Protein AF-A0A5N6JED7-F1 (afdb_monomer)

Mean predicted aligned error: 17.02 Å

Radius of gyration: 25.85 Å; Cα contacts (8 Å, |Δi|>4): 143; chains: 1; bounding box: 76×34×78 Å

Sequence (239 aa):
MTPGSWEKISNALIQLQRRLKKELKAEIKKGISQEKTSVVGGSSIFTNHDPSSARRKAEIERMRIKAEQDRATERTVTTFFDEARSYLDKKDRDKHFNELKPEAKRDCFYMLALTLHMAHPNPIETHWFNFGFCTCYDEYEERALGGLFGKLLSGDNLFDDVPTSIPRMKKIQTATFTEFWKAYESGTMIQLMDSKGFKQYRLQFPYLEEFFTSPPSINLRSSMWTPKPVDTGENEQRI

Foldseek 3Di:
DDPPPVVVVVVVVVVVVVVVVVVVVVVVVVVVPVVDDDDDDDDDDDPPPPVVVVVVVVVVVVVVVVVVVVVVVVVLLVVLLLVLLVLDDPVCSPPDLVPDPDPLLSLLSSLQSQLVVLHDDDPVDPSCVLQPVVLDPDPVSSSLSSPLSSCQAPNCPVDPPPPDPDPPQPQQAHDRSVNQSVCSVVLNNQVSCVVRVNVVSVVVRVCSNVQSVPDDPVVVPVPPPDDDPDPPPPDDDDD

Solvent-accessible surface area (backbone atoms only — not comparable to full-atom values): 14362 Å² total; per-residue (Å²): 134,73,91,64,59,63,59,52,52,54,51,48,52,54,51,50,53,54,46,52,55,48,52,54,53,48,53,56,50,48,65,64,51,74,81,60,87,86,90,79,90,84,84,88,80,88,70,88,72,55,64,67,58,56,52,50,50,53,51,52,50,50,51,48,53,49,51,53,50,51,51,52,46,52,51,52,53,50,53,35,45,60,65,41,34,76,68,46,58,84,90,53,47,84,51,57,68,90,71,43,74,55,65,46,44,27,56,43,48,53,51,48,20,32,23,78,70,78,38,68,66,52,86,90,38,68,62,16,55,77,73,43,48,77,60,40,92,47,74,68,48,38,50,51,51,31,47,52,53,25,36,37,58,68,34,74,78,86,52,79,90,53,93,63,96,58,82,74,72,66,80,65,43,57,41,51,59,68,57,49,25,49,24,54,65,70,52,38,46,68,59,51,39,44,76,29,48,38,46,75,64,54,64,75,41,82,50,47,59,58,62,52,68,42,79,55,71,70,64,60,46,73,72,70,68,62,77,74,81,77,81,76,81,79,84,80,86,83,135

Structure (mmCIF, N/CA/C/O backbone):
data_AF-A0A5N6JED7-F1
#
_entry.id   AF-A0A5N6JED7-F1
#
loop_
_atom_site.group_PDB
_atom_site.id
_atom_site.type_symbol
_atom_site.label_atom_id
_atom_site.label_alt_id
_atom_site.label_comp_id
_atom_site.label_asym_id
_atom_site.label_entity_id
_atom_site.label_seq_id
_atom_site.pdbx_PDB_ins_code
_atom_site.Cartn_x
_atom_site.Cartn_y
_atom_site.Cartn_z
_atom_site.occupancy
_atom_site.B_iso_or_equiv
_atom_site.auth_seq_id
_atom_site.auth_comp_id
_atom_site.auth_asym_id
_atom_site.auth_atom_id
_atom_site.pdbx_PDB_model_num
ATOM 1 N N . MET A 1 1 ? 25.525 -19.247 16.788 1.00 40.47 1 MET A N 1
ATOM 2 C CA . MET A 1 1 ? 25.337 -18.652 15.444 1.00 40.47 1 MET A CA 1
ATOM 3 C C . MET A 1 1 ? 25.539 -17.154 15.575 1.00 40.47 1 MET A C 1
ATOM 5 O O . MET A 1 1 ? 24.971 -16.572 16.488 1.00 40.47 1 MET A O 1
ATOM 9 N N . THR A 1 2 ? 26.415 -16.548 14.772 1.00 39.75 2 THR A N 1
ATOM 10 C CA . THR A 1 2 ? 26.738 -15.119 14.883 1.00 39.75 2 THR A CA 1
ATOM 11 C C . THR A 1 2 ? 25.662 -14.262 14.198 1.00 39.75 2 THR A C 1
ATOM 13 O O . THR A 1 2 ? 25.284 -14.560 13.059 1.00 39.75 2 THR A O 1
ATOM 16 N N . PRO A 1 3 ? 25.152 -13.205 14.856 1.00 38.41 3 PRO A N 1
ATOM 17 C CA . PRO A 1 3 ? 24.255 -12.250 14.217 1.00 38.41 3 PRO A CA 1
ATOM 18 C C . PRO A 1 3 ? 25.052 -11.487 13.149 1.00 38.41 3 PRO A C 1
ATOM 20 O O . PRO A 1 3 ? 26.184 -11.077 13.396 1.00 38.41 3 PRO A O 1
ATOM 23 N N . GLY A 1 4 ? 24.511 -11.381 11.935 1.00 43.75 4 GLY A N 1
ATOM 24 C CA . GLY A 1 4 ? 25.176 -10.741 10.787 1.00 43.75 4 GLY A CA 1
ATOM 25 C C . GLY A 1 4 ? 25.516 -11.669 9.609 1.00 43.75 4 GLY A C 1
ATOM 26 O O . GLY A 1 4 ? 26.010 -11.207 8.581 1.00 43.75 4 GLY A O 1
ATOM 27 N N . SER A 1 5 ? 25.237 -12.977 9.696 1.00 50.38 5 SER A N 1
ATOM 28 C CA . SER A 1 5 ? 25.406 -13.898 8.552 1.00 50.38 5 SER A CA 1
ATOM 29 C C . SER A 1 5 ? 24.388 -13.633 7.433 1.00 50.38 5 SER A C 1
ATOM 31 O O . SER A 1 5 ? 24.723 -13.717 6.254 1.00 50.38 5 SER A O 1
ATOM 33 N N . TRP A 1 6 ? 23.156 -13.265 7.788 1.00 47.25 6 TRP A N 1
ATOM 34 C CA . TRP A 1 6 ? 22.072 -13.051 6.824 1.00 47.25 6 TRP A CA 1
ATOM 35 C C . TRP A 1 6 ? 22.175 -11.717 6.080 1.00 47.25 6 TRP A C 1
ATOM 37 O O . TRP A 1 6 ? 21.885 -11.653 4.889 1.00 47.25 6 TRP A O 1
ATOM 47 N N . GLU A 1 7 ? 22.699 -10.679 6.731 1.00 51.16 7 GLU A N 1
ATOM 48 C CA . GLU A 1 7 ? 23.005 -9.388 6.102 1.00 51.16 7 GLU A CA 1
ATOM 49 C C . GLU A 1 7 ? 24.089 -9.535 5.030 1.00 51.16 7 GLU A C 1
ATOM 51 O O . GLU A 1 7 ? 23.989 -8.962 3.947 1.00 51.16 7 GLU A O 1
ATOM 56 N N . LYS A 1 8 ? 25.100 -10.374 5.289 1.00 58.97 8 LYS A N 1
ATOM 57 C CA . LYS A 1 8 ? 26.153 -10.687 4.314 1.00 58.97 8 LYS A CA 1
ATOM 58 C C . LYS A 1 8 ? 25.604 -11.434 3.102 1.00 58.97 8 LYS A C 1
ATOM 60 O O . LYS A 1 8 ? 25.987 -11.110 1.981 1.00 58.97 8 LYS A O 1
ATOM 65 N N . ILE A 1 9 ? 24.687 -12.380 3.310 1.00 60.97 9 ILE A N 1
ATOM 66 C CA . ILE A 1 9 ? 24.052 -13.142 2.224 1.00 60.97 9 ILE A CA 1
ATOM 67 C C . ILE A 1 9 ? 23.127 -12.239 1.395 1.00 60.97 9 ILE A C 1
ATOM 69 O O . ILE A 1 9 ? 23.207 -12.248 0.168 1.00 60.97 9 ILE A O 1
ATOM 73 N N . SER A 1 10 ? 22.320 -11.393 2.042 1.00 49.97 10 SER A N 1
ATOM 74 C CA . SER A 1 10 ? 21.445 -10.435 1.352 1.00 49.97 10 SER A CA 1
ATOM 75 C C . SER A 1 10 ? 22.248 -9.412 0.544 1.00 49.97 10 SER A C 1
ATOM 77 O O . SER A 1 10 ? 21.931 -9.149 -0.616 1.00 49.97 10 SER A O 1
ATOM 79 N N . ASN A 1 11 ? 23.323 -8.864 1.117 1.00 64.31 11 ASN A N 1
ATOM 80 C CA . ASN A 1 11 ? 24.195 -7.925 0.414 1.00 64.31 11 ASN A CA 1
ATOM 81 C C . ASN A 1 11 ? 24.932 -8.596 -0.750 1.00 64.31 11 ASN A C 1
ATOM 83 O O . ASN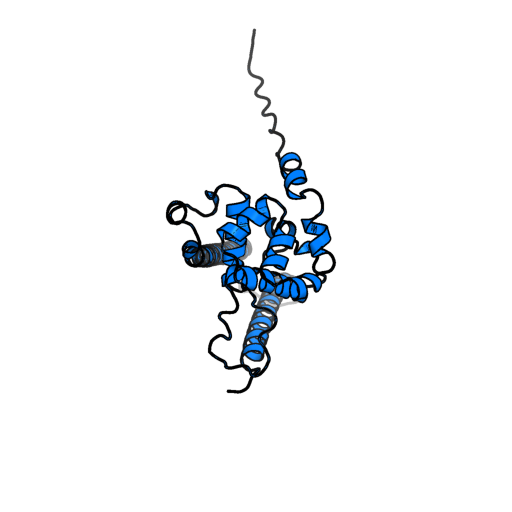 A 1 11 ? 25.073 -7.988 -1.811 1.00 64.31 11 ASN A O 1
ATOM 87 N N . ALA A 1 12 ? 25.355 -9.855 -0.591 1.00 70.19 12 ALA A N 1
ATOM 88 C CA . ALA A 1 12 ? 25.975 -10.624 -1.664 1.00 70.19 12 ALA A CA 1
ATOM 89 C C . ALA A 1 12 ? 25.003 -10.857 -2.832 1.00 70.19 12 ALA A C 1
ATOM 91 O O . ALA A 1 12 ? 25.383 -10.642 -3.982 1.00 70.19 12 ALA A O 1
ATOM 92 N N . LEU A 1 13 ? 23.744 -11.206 -2.551 1.00 62.97 13 LEU A N 1
ATOM 93 C CA . LEU A 1 13 ? 22.697 -11.373 -3.566 1.00 62.97 13 LEU A CA 1
ATOM 94 C C . LEU A 1 13 ? 22.430 -10.074 -4.338 1.00 62.97 13 LEU A C 1
ATOM 96 O O . LEU A 1 13 ? 22.439 -10.075 -5.569 1.00 62.97 13 LEU A O 1
ATOM 100 N N . ILE A 1 14 ? 22.291 -8.950 -3.633 1.00 71.94 14 ILE A N 1
ATOM 101 C CA . ILE A 1 14 ? 22.061 -7.633 -4.250 1.00 71.94 14 ILE A CA 1
ATOM 102 C C . ILE A 1 14 ? 23.263 -7.209 -5.106 1.00 71.94 14 ILE A C 1
ATOM 104 O O . ILE A 1 14 ? 23.099 -6.686 -6.214 1.00 71.94 14 ILE A O 1
ATOM 108 N N . GLN A 1 15 ? 24.490 -7.451 -4.635 1.00 75.94 15 GLN A N 1
ATOM 109 C CA . GLN A 1 15 ? 25.692 -7.166 -5.418 1.00 75.94 15 GLN A CA 1
ATOM 110 C C . GLN A 1 15 ? 25.789 -8.043 -6.666 1.00 75.94 15 GLN A C 1
ATOM 112 O O . GLN A 1 15 ? 26.139 -7.535 -7.734 1.00 75.94 15 GLN A O 1
ATOM 117 N N . LEU A 1 16 ? 25.434 -9.324 -6.564 1.00 77.88 16 LEU A N 1
ATOM 118 C CA . LEU A 1 16 ? 25.438 -10.250 -7.692 1.00 77.88 16 LEU A CA 1
ATOM 119 C C . LEU A 1 16 ? 24.416 -9.824 -8.753 1.00 77.88 16 LEU A C 1
ATOM 121 O O . LEU A 1 16 ? 24.741 -9.756 -9.938 1.00 77.88 16 LEU A O 1
ATOM 125 N N . GLN A 1 17 ? 23.224 -9.410 -8.322 1.00 70.50 17 GLN A N 1
ATOM 126 C CA . GLN A 1 17 ? 22.165 -8.914 -9.200 1.00 70.50 17 GLN A CA 1
ATOM 127 C C . GLN A 1 17 ? 22.564 -7.601 -9.900 1.00 70.50 17 GLN A C 1
ATOM 129 O O . GLN A 1 17 ? 22.370 -7.446 -11.109 1.00 70.50 17 GLN A O 1
ATOM 134 N N . ARG A 1 18 ? 23.212 -6.669 -9.182 1.00 79.44 18 ARG A N 1
ATOM 135 C CA . ARG A 1 18 ? 23.770 -5.434 -9.770 1.00 79.44 18 ARG A CA 1
ATOM 136 C C . ARG A 1 18 ? 24.906 -5.724 -10.753 1.00 79.44 18 ARG A C 1
ATOM 138 O O . ARG A 1 18 ? 25.006 -5.040 -11.773 1.00 79.44 18 ARG A O 1
ATOM 145 N N . ARG A 1 19 ? 25.752 -6.719 -10.466 1.00 81.25 19 ARG A N 1
ATOM 146 C CA . ARG A 1 19 ? 26.871 -7.118 -11.330 1.00 81.25 19 ARG A CA 1
ATOM 147 C C . ARG A 1 19 ? 26.371 -7.757 -12.621 1.00 81.25 19 ARG A C 1
ATOM 149 O O . ARG A 1 19 ? 26.762 -7.294 -13.685 1.00 81.25 19 ARG A O 1
ATOM 156 N N . LEU A 1 20 ? 25.421 -8.688 -12.540 1.00 76.12 20 LEU A N 1
ATOM 157 C CA . LEU A 1 20 ? 24.770 -9.287 -13.711 1.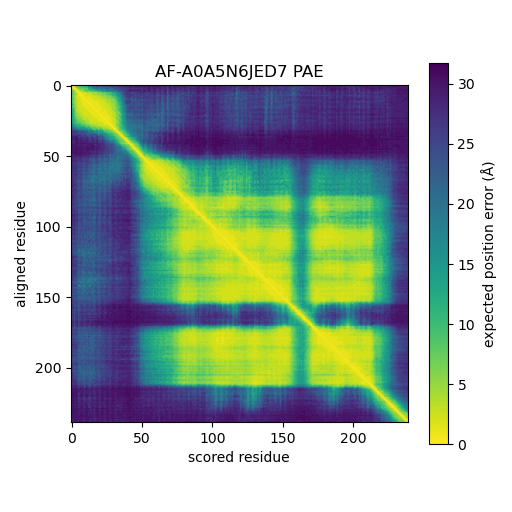00 76.12 20 LEU A CA 1
ATOM 158 C C . LEU A 1 20 ? 24.074 -8.234 -14.584 1.00 76.12 20 LEU A C 1
ATOM 160 O O . LEU A 1 20 ? 24.232 -8.236 -15.802 1.00 76.12 20 LEU A O 1
ATOM 164 N N . LYS A 1 21 ? 23.377 -7.265 -13.974 1.00 75.62 21 LYS A N 1
ATOM 165 C CA . LYS A 1 21 ? 22.738 -6.160 -14.710 1.00 75.62 21 LYS A CA 1
ATOM 166 C C . LYS A 1 21 ? 23.757 -5.265 -15.432 1.00 75.62 21 LYS A C 1
ATOM 168 O O . LYS A 1 21 ? 23.480 -4.792 -16.535 1.00 75.62 21 LYS A O 1
ATOM 173 N N . LYS A 1 22 ? 24.927 -5.017 -14.828 1.00 85.44 22 LYS A N 1
ATOM 174 C CA . LYS A 1 22 ? 26.015 -4.236 -15.447 1.00 85.44 22 LYS A CA 1
ATOM 175 C C . LYS A 1 22 ? 26.709 -5.002 -16.571 1.00 85.44 22 LYS A C 1
ATOM 177 O O . LYS A 1 22 ? 26.902 -4.415 -17.630 1.00 85.44 22 LYS A O 1
ATOM 182 N N . GLU A 1 23 ? 27.034 -6.274 -16.355 1.00 80.31 23 GLU A N 1
ATOM 183 C CA . GLU A 1 23 ? 27.630 -7.174 -17.354 1.00 80.31 23 GLU A CA 1
ATOM 184 C C . GLU A 1 23 ? 26.731 -7.274 -18.590 1.00 80.31 23 GLU A C 1
ATOM 186 O O . GLU A 1 23 ? 27.172 -6.985 -19.698 1.00 80.31 23 GLU A O 1
ATOM 191 N N . LEU A 1 24 ? 25.431 -7.527 -18.401 1.00 69.88 24 LEU A N 1
ATOM 192 C CA . LEU A 1 24 ? 24.474 -7.615 -19.505 1.00 69.88 24 LEU A CA 1
ATOM 193 C C . LEU A 1 24 ? 24.384 -6.296 -20.291 1.00 69.88 24 LEU A C 1
ATOM 195 O O . LEU A 1 24 ? 24.372 -6.291 -21.521 1.00 69.88 24 LEU A O 1
ATOM 199 N N . LYS A 1 25 ? 24.374 -5.152 -19.594 1.00 77.12 25 LYS A N 1
ATOM 200 C CA . LYS A 1 25 ? 24.352 -3.827 -20.232 1.00 77.12 25 LYS A CA 1
ATOM 201 C C . LYS A 1 25 ? 25.661 -3.516 -20.971 1.00 77.12 25 LYS A C 1
ATOM 203 O O . LYS A 1 25 ? 25.624 -2.860 -22.012 1.00 77.12 25 LYS A O 1
ATOM 208 N N . ALA A 1 26 ? 26.799 -3.966 -20.445 1.00 73.25 26 ALA A N 1
ATOM 209 C CA . ALA A 1 26 ? 28.108 -3.803 -21.067 1.00 73.25 26 ALA A CA 1
ATOM 210 C C . ALA A 1 26 ? 28.253 -4.683 -22.313 1.00 73.25 26 ALA A C 1
ATOM 212 O O . ALA A 1 26 ? 28.708 -4.181 -23.337 1.00 73.25 26 ALA A O 1
ATOM 213 N N . GLU A 1 27 ? 27.787 -5.932 -22.271 1.00 69.69 27 GLU A N 1
ATOM 214 C CA . GLU A 1 27 ? 27.828 -6.848 -23.415 1.00 69.69 27 GLU A CA 1
ATOM 215 C C . GLU A 1 27 ? 26.923 -6.354 -24.554 1.00 69.69 27 GLU A C 1
ATOM 217 O O . GLU A 1 27 ? 27.339 -6.302 -25.712 1.00 69.69 27 GLU A O 1
ATOM 222 N N . ILE A 1 28 ? 25.732 -5.834 -24.222 1.00 65.38 28 ILE A N 1
ATOM 223 C CA . ILE A 1 28 ? 24.856 -5.154 -25.190 1.00 65.38 28 ILE A CA 1
ATOM 224 C C . ILE A 1 28 ? 25.563 -3.939 -25.814 1.00 65.38 28 ILE A C 1
ATOM 226 O O . ILE A 1 28 ? 25.480 -3.731 -27.023 1.00 65.38 28 ILE A O 1
ATOM 230 N N . LYS A 1 29 ? 26.283 -3.134 -25.018 1.00 68.19 29 LYS A N 1
ATOM 231 C CA . LYS A 1 29 ? 27.013 -1.953 -25.513 1.00 68.19 29 LYS A CA 1
ATOM 232 C C . LYS A 1 29 ? 28.237 -2.331 -26.357 1.00 68.19 29 LYS A C 1
ATOM 234 O O . LYS A 1 29 ? 28.524 -1.654 -27.342 1.00 68.19 29 LYS A O 1
ATOM 239 N N . LYS A 1 30 ? 28.940 -3.408 -26.003 1.00 64.69 30 LYS A N 1
ATOM 240 C CA . LYS A 1 30 ? 30.109 -3.927 -26.724 1.00 64.69 30 LYS A CA 1
ATOM 241 C C . LYS A 1 30 ? 29.715 -4.492 -28.087 1.00 64.69 30 LYS A C 1
ATOM 243 O O . LYS A 1 30 ? 30.370 -4.161 -29.072 1.00 64.69 30 LYS A O 1
ATOM 248 N N . GLY A 1 31 ? 28.596 -5.217 -28.164 1.00 53.28 31 GLY A N 1
ATOM 249 C CA . GLY A 1 31 ? 28.020 -5.671 -29.434 1.00 53.28 31 GLY A CA 1
ATOM 250 C C . GLY A 1 31 ? 27.637 -4.522 -30.377 1.00 53.28 31 GLY A C 1
ATOM 251 O O . GLY A 1 31 ? 27.757 -4.656 -31.587 1.00 53.28 31 GLY A O 1
ATOM 252 N N . ILE A 1 32 ? 27.256 -3.359 -29.834 1.00 54.44 32 ILE A N 1
ATOM 253 C CA . ILE A 1 32 ? 26.953 -2.148 -30.621 1.00 54.44 32 ILE A CA 1
ATOM 254 C C . ILE A 1 32 ? 28.236 -1.402 -31.049 1.00 54.44 32 ILE A C 1
ATOM 256 O O . ILE A 1 32 ? 28.245 -0.732 -32.080 1.00 54.44 32 ILE A O 1
ATOM 260 N N . SER A 1 33 ? 29.330 -1.505 -30.281 1.00 44.59 33 SER A N 1
ATOM 261 C CA . SER A 1 33 ? 30.591 -0.796 -30.553 1.00 44.59 33 SER A CA 1
ATOM 262 C C . SER A 1 33 ? 31.550 -1.550 -31.480 1.00 44.59 33 SER A C 1
ATOM 264 O O . SER A 1 33 ? 32.341 -0.898 -32.153 1.00 44.59 33 SER A O 1
ATOM 266 N N . GLN A 1 34 ? 31.505 -2.888 -31.535 1.00 47.09 34 GLN A N 1
ATOM 267 C CA . GLN A 1 34 ? 32.383 -3.671 -32.420 1.00 47.09 34 GLN A CA 1
ATOM 268 C C . GLN A 1 34 ? 31.990 -3.602 -33.910 1.00 47.09 34 GLN A C 1
ATOM 270 O O . GLN A 1 34 ? 32.805 -3.948 -34.758 1.00 47.09 34 GLN A O 1
ATOM 275 N N . GLU A 1 35 ? 30.806 -3.080 -34.255 1.00 48.62 35 GLU A N 1
ATOM 276 C CA . GLU A 1 35 ? 30.403 -2.814 -35.652 1.00 48.62 35 GLU A CA 1
ATOM 277 C C . GLU A 1 35 ? 31.000 -1.511 -36.233 1.00 48.62 35 GLU A C 1
ATOM 279 O O . GLU A 1 35 ? 30.688 -1.144 -37.367 1.00 48.62 35 GLU A O 1
ATOM 284 N N . LYS A 1 36 ? 31.867 -0.788 -35.503 1.00 52.09 36 LYS A N 1
ATOM 285 C CA . LYS A 1 36 ? 32.492 0.447 -36.006 1.00 52.09 36 LYS A CA 1
ATOM 286 C C . LYS A 1 36 ? 34.023 0.398 -35.937 1.00 52.09 36 LYS A C 1
ATOM 288 O O . LYS A 1 36 ? 34.618 0.444 -34.869 1.00 52.09 36 LYS A O 1
ATOM 293 N N . THR A 1 37 ? 34.595 0.375 -37.144 1.00 49.69 37 THR A N 1
ATOM 294 C CA . THR A 1 37 ? 35.961 0.741 -37.565 1.00 49.69 37 THR A CA 1
ATOM 295 C C . THR A 1 37 ? 37.124 -0.167 -37.153 1.00 49.69 37 THR A C 1
ATOM 297 O O . THR A 1 37 ? 37.706 -0.014 -36.086 1.00 49.69 37 THR A O 1
ATOM 300 N N . SER A 1 38 ? 37.583 -0.982 -38.105 1.00 38.44 38 SER A N 1
ATOM 301 C CA . SER A 1 38 ? 39.014 -1.078 -38.407 1.00 38.44 38 SER A CA 1
ATOM 302 C C . SER A 1 38 ? 39.196 -1.361 -39.900 1.00 38.44 38 SER A C 1
ATOM 304 O O . SER A 1 38 ? 38.756 -2.390 -40.408 1.00 38.44 38 SER A O 1
ATOM 306 N N . VAL A 1 39 ? 39.784 -0.397 -40.609 1.00 45.31 39 VAL A N 1
ATOM 307 C CA . VAL A 1 39 ? 40.220 -0.510 -42.005 1.00 45.31 39 VAL A CA 1
ATOM 308 C C . VAL A 1 39 ? 41.735 -0.684 -41.973 1.00 45.31 39 VAL A C 1
ATOM 310 O O . VAL A 1 39 ? 42.416 0.200 -41.468 1.00 45.31 39 VAL A O 1
ATOM 313 N N . VAL A 1 40 ? 42.236 -1.812 -42.489 1.00 38.88 40 VAL A N 1
ATOM 314 C CA . VAL A 1 40 ? 43.342 -1.936 -43.466 1.00 38.88 40 VAL A CA 1
ATOM 315 C C . VAL A 1 40 ? 43.717 -3.423 -43.614 1.00 38.88 40 VAL A C 1
ATOM 317 O O . VAL A 1 40 ? 44.220 -4.042 -42.686 1.00 38.88 40 VAL A O 1
ATOM 320 N N . GLY A 1 41 ? 43.483 -3.949 -44.825 1.00 43.22 41 GLY A N 1
ATOM 321 C CA . GLY A 1 41 ? 44.348 -4.915 -45.519 1.00 43.22 41 GLY A CA 1
ATOM 322 C C . GLY A 1 41 ? 44.293 -6.401 -45.139 1.00 43.22 41 GLY A C 1
ATOM 323 O O . GLY A 1 41 ? 44.960 -6.816 -44.202 1.00 43.22 41 GLY A O 1
ATOM 324 N N . GLY A 1 42 ? 43.662 -7.225 -45.993 1.00 34.69 42 GLY A N 1
ATOM 325 C CA . GLY A 1 42 ? 44.103 -8.617 -46.204 1.00 34.69 42 GLY A CA 1
ATOM 326 C C . GLY A 1 42 ? 43.016 -9.689 -46.373 1.00 34.69 42 GLY A C 1
ATOM 327 O O . GLY A 1 42 ? 42.549 -10.244 -45.393 1.00 34.69 42 GLY A O 1
ATOM 328 N N . SER A 1 43 ? 42.696 -10.004 -47.634 1.00 32.06 43 SER A N 1
ATOM 329 C CA . SER A 1 43 ? 42.190 -11.274 -48.206 1.00 32.06 43 SER A CA 1
ATOM 330 C C . SER A 1 43 ? 41.130 -12.151 -47.505 1.00 32.06 43 SER A C 1
ATOM 332 O O . SER A 1 43 ? 41.403 -12.877 -46.558 1.00 32.06 43 SER A O 1
ATOM 334 N N . SER A 1 44 ? 39.968 -12.205 -48.173 1.00 45.22 44 SER A N 1
ATOM 335 C CA . SER A 1 44 ? 39.114 -13.365 -48.506 1.00 45.22 44 SER A CA 1
ATOM 336 C C . SER A 1 44 ? 39.034 -14.572 -47.566 1.00 45.22 44 SER A C 1
ATOM 338 O O . SER A 1 44 ? 39.864 -15.467 -47.665 1.00 45.22 44 SER A O 1
ATOM 340 N N . ILE A 1 45 ? 37.881 -14.705 -46.890 1.00 38.97 45 ILE A N 1
ATOM 341 C CA . ILE A 1 45 ? 36.925 -15.817 -47.093 1.00 38.97 45 ILE A CA 1
ATOM 342 C C . ILE A 1 45 ? 35.507 -15.223 -46.973 1.00 38.97 45 ILE A C 1
ATOM 344 O O . ILE A 1 45 ? 35.056 -14.899 -45.876 1.00 38.97 45 ILE A O 1
ATOM 348 N N . PHE A 1 46 ? 34.797 -15.052 -48.095 1.00 39.72 46 PHE A N 1
ATOM 349 C CA . PHE A 1 46 ? 33.378 -14.676 -48.085 1.00 39.72 46 PHE A CA 1
ATOM 350 C C . PHE A 1 46 ? 32.553 -15.862 -47.574 1.00 39.72 46 PHE A C 1
ATOM 352 O O . PHE A 1 46 ? 32.128 -16.727 -48.336 1.00 39.72 46 PHE A O 1
ATOM 359 N N . THR A 1 47 ? 32.298 -15.897 -46.270 1.00 48.66 47 THR A N 1
ATOM 360 C CA . THR A 1 47 ? 31.026 -16.440 -45.798 1.00 48.66 47 THR A CA 1
ATOM 361 C C . THR A 1 47 ? 30.042 -15.282 -45.863 1.00 48.66 47 THR A C 1
ATOM 363 O O . THR A 1 47 ? 30.256 -14.243 -45.241 1.00 48.66 47 THR A O 1
ATOM 366 N N . ASN A 1 48 ? 28.997 -15.414 -46.680 1.00 42.84 48 ASN A N 1
ATOM 367 C CA . ASN A 1 48 ? 27.888 -14.463 -46.707 1.00 42.84 48 ASN A CA 1
ATOM 368 C C . ASN A 1 48 ? 27.145 -14.564 -45.370 1.00 42.84 48 ASN A C 1
ATOM 370 O O . ASN A 1 48 ? 26.119 -15.234 -45.257 1.00 42.84 48 ASN A O 1
ATOM 374 N N . HIS A 1 49 ? 27.699 -13.955 -44.324 1.00 50.34 49 HIS A N 1
ATOM 375 C CA . HIS A 1 49 ? 26.993 -13.782 -43.074 1.00 50.34 49 HIS A CA 1
ATOM 376 C C . HIS A 1 49 ? 26.044 -12.608 -43.272 1.00 50.34 49 HIS A C 1
ATOM 378 O O . HIS A 1 49 ? 26.444 -11.456 -43.158 1.00 50.34 49 HIS A O 1
ATOM 384 N N . ASP A 1 50 ? 24.803 -12.912 -43.654 1.00 54.91 50 ASP A N 1
ATOM 385 C CA . ASP A 1 50 ? 23.745 -11.915 -43.755 1.00 54.91 50 ASP A CA 1
ATOM 386 C C . ASP A 1 50 ? 23.554 -11.241 -42.377 1.00 54.91 50 ASP A C 1
ATOM 388 O O . ASP A 1 50 ? 23.062 -11.888 -41.440 1.00 54.91 50 ASP A O 1
ATOM 392 N N . PRO A 1 51 ? 23.929 -9.958 -42.215 1.00 54.97 51 PRO A N 1
ATOM 393 C CA . PRO A 1 51 ? 23.786 -9.250 -40.948 1.00 54.97 51 PRO A CA 1
ATOM 394 C C . PRO A 1 51 ? 22.309 -9.080 -40.554 1.00 54.97 51 PRO A C 1
ATOM 396 O O . PRO A 1 51 ? 22.008 -8.895 -39.372 1.00 54.97 51 PRO A O 1
ATOM 399 N N . SER A 1 52 ? 21.369 -9.212 -41.504 1.00 60.47 52 SER A N 1
ATOM 400 C CA . SER A 1 52 ? 19.931 -9.257 -41.221 1.00 60.47 52 SER A CA 1
ATOM 401 C C . SER A 1 52 ? 19.555 -10.514 -40.425 1.00 60.47 52 SER A C 1
ATOM 403 O O . SER A 1 52 ? 18.788 -10.434 -39.465 1.00 60.47 52 SER A O 1
ATOM 405 N N . SER A 1 53 ? 20.171 -11.659 -40.745 1.00 71.88 53 SER A N 1
ATOM 406 C CA . SER A 1 53 ? 19.956 -12.939 -40.063 1.00 71.88 53 SER A CA 1
ATOM 407 C C . SER A 1 53 ? 20.484 -12.909 -38.629 1.00 71.88 53 SER A C 1
ATOM 409 O O . SER A 1 53 ? 19.801 -13.358 -37.708 1.00 71.88 53 SER A O 1
ATOM 411 N N . ALA A 1 54 ? 21.663 -12.320 -38.408 1.00 71.44 54 ALA A N 1
ATOM 412 C CA . ALA A 1 54 ? 22.234 -12.161 -37.070 1.00 71.44 54 ALA A CA 1
ATOM 413 C C . ALA A 1 54 ? 21.396 -11.216 -36.188 1.00 71.44 54 ALA A C 1
ATOM 415 O O . ALA A 1 54 ? 21.086 -11.555 -35.043 1.00 71.44 54 ALA A O 1
ATOM 416 N N . ARG A 1 55 ? 20.954 -10.070 -36.731 1.00 73.69 55 ARG A N 1
ATOM 417 C CA . ARG A 1 55 ? 20.070 -9.128 -36.020 1.00 73.69 55 ARG A CA 1
ATOM 418 C C . ARG A 1 55 ? 18.718 -9.751 -35.687 1.00 73.69 55 ARG A C 1
ATOM 420 O O . ARG A 1 55 ? 18.281 -9.661 -34.544 1.00 73.69 55 ARG A O 1
ATOM 427 N N . ARG A 1 56 ? 18.104 -10.458 -36.640 1.00 75.88 56 ARG A N 1
ATOM 428 C CA . ARG A 1 56 ? 16.827 -11.154 -36.435 1.00 75.88 56 ARG A CA 1
ATOM 429 C C . ARG A 1 56 ? 16.941 -12.260 -35.384 1.00 75.88 56 ARG A C 1
ATOM 431 O O . ARG A 1 56 ? 16.062 -12.381 -34.540 1.00 75.88 56 ARG A O 1
ATOM 438 N N . LYS A 1 57 ? 18.041 -13.025 -35.375 1.00 76.44 57 LYS A N 1
ATOM 439 C CA . LYS A 1 57 ? 18.326 -14.023 -34.326 1.00 76.44 57 LYS A CA 1
ATOM 440 C C . LYS A 1 57 ? 18.473 -13.383 -32.943 1.00 76.44 57 LYS A C 1
ATOM 442 O O . LYS A 1 57 ? 17.895 -13.887 -31.987 1.00 76.44 57 LYS A O 1
ATOM 447 N N . ALA A 1 58 ? 19.193 -12.265 -32.837 1.00 79.75 58 ALA A N 1
ATOM 448 C CA . ALA A 1 58 ? 19.342 -11.544 -31.573 1.00 79.75 58 ALA A CA 1
ATOM 449 C C . ALA A 1 58 ? 18.013 -10.953 -31.073 1.00 79.75 58 ALA A C 1
ATOM 451 O O . ALA A 1 58 ? 17.757 -10.936 -29.871 1.00 79.75 58 ALA A O 1
ATOM 452 N N . GLU A 1 59 ? 17.156 -10.481 -31.978 1.00 78.31 59 GLU A N 1
ATOM 453 C CA . GLU A 1 59 ? 15.830 -9.969 -31.635 1.00 78.31 59 GLU A CA 1
ATOM 454 C C . GLU A 1 59 ? 14.900 -11.082 -31.138 1.00 78.31 59 GLU A C 1
ATOM 456 O O . GLU A 1 59 ? 14.273 -10.930 -30.092 1.00 78.31 59 GLU A O 1
ATOM 461 N N . ILE A 1 60 ? 14.888 -12.233 -31.820 1.00 83.44 60 ILE A N 1
ATOM 462 C CA . ILE A 1 60 ? 14.149 -13.429 -31.389 1.00 83.44 60 ILE A CA 1
ATOM 463 C C . ILE A 1 60 ? 14.613 -13.881 -29.999 1.00 83.44 60 ILE A C 1
ATOM 465 O O . ILE A 1 60 ? 13.780 -14.163 -29.140 1.00 83.44 60 ILE A O 1
ATOM 469 N N . GLU A 1 61 ? 15.923 -13.901 -29.746 1.00 82.31 61 GLU A N 1
ATOM 470 C CA . GLU A 1 61 ? 16.459 -14.290 -28.440 1.00 82.31 61 GLU A CA 1
ATOM 471 C C . GLU A 1 61 ? 16.079 -13.286 -27.341 1.00 82.31 61 GLU A C 1
ATOM 473 O O . GLU A 1 61 ? 15.669 -13.681 -26.253 1.00 82.31 61 GLU A O 1
ATOM 478 N N . ARG A 1 62 ? 16.103 -11.976 -27.630 1.00 83.00 62 ARG A N 1
ATOM 479 C CA . ARG A 1 62 ? 15.612 -10.948 -26.694 1.00 83.00 62 ARG A CA 1
ATOM 480 C C . ARG A 1 62 ? 14.128 -11.111 -26.386 1.00 83.00 62 ARG A C 1
ATOM 482 O O . ARG A 1 62 ? 13.746 -10.994 -25.224 1.00 83.00 62 ARG A O 1
ATOM 489 N N . MET A 1 63 ? 13.300 -11.375 -27.398 1.00 83.94 63 MET A N 1
ATOM 490 C CA . MET A 1 63 ? 11.872 -11.632 -27.196 1.00 83.94 63 MET A CA 1
ATOM 491 C C . MET A 1 63 ? 11.652 -12.889 -26.352 1.00 83.94 63 MET A C 1
ATOM 493 O O . MET A 1 63 ? 10.813 -12.874 -25.458 1.00 83.94 63 MET A O 1
ATOM 497 N N . ARG A 1 64 ? 12.434 -13.951 -26.584 1.00 87.19 64 ARG A N 1
ATOM 498 C CA . ARG A 1 64 ? 12.365 -15.197 -25.813 1.00 87.19 64 ARG A CA 1
ATOM 499 C C . ARG A 1 64 ? 12.757 -14.993 -24.351 1.00 87.19 64 ARG A C 1
ATOM 501 O O . ARG A 1 64 ? 12.018 -15.422 -23.472 1.00 87.19 64 ARG A O 1
ATOM 508 N N . ILE A 1 65 ? 13.877 -14.315 -24.094 1.00 81.81 65 ILE A N 1
ATOM 509 C CA . ILE A 1 65 ? 14.330 -13.986 -22.734 1.00 81.81 65 ILE A CA 1
ATOM 510 C C . ILE A 1 65 ? 13.283 -13.125 -22.024 1.00 81.81 65 ILE A C 1
ATOM 512 O O . ILE A 1 65 ? 12.935 -13.412 -20.882 1.00 81.81 65 ILE A O 1
ATOM 516 N N . LYS A 1 66 ? 12.736 -12.108 -22.705 1.00 78.88 66 LYS A N 1
ATOM 517 C CA . LYS A 1 66 ? 11.675 -11.263 -22.147 1.00 78.88 66 LYS A CA 1
ATOM 518 C C . LYS A 1 66 ? 10.429 -12.082 -21.803 1.00 78.88 66 LYS A C 1
ATOM 520 O O . LYS A 1 66 ? 9.953 -11.987 -20.684 1.00 78.88 66 LYS A O 1
ATOM 525 N N . ALA A 1 67 ? 9.950 -12.926 -22.716 1.00 79.44 67 ALA A N 1
ATOM 526 C CA . ALA A 1 67 ? 8.767 -13.753 -22.486 1.00 79.44 67 ALA A CA 1
ATOM 527 C C . ALA A 1 67 ? 8.957 -14.758 -21.337 1.00 79.44 67 ALA A C 1
ATOM 529 O O . ALA A 1 67 ? 8.029 -14.998 -20.570 1.00 79.44 67 ALA A O 1
ATOM 530 N N . GLU A 1 68 ? 10.149 -15.343 -21.192 1.00 75.50 68 GLU A N 1
ATOM 531 C CA . GLU A 1 68 ? 10.447 -16.230 -20.063 1.00 75.50 68 GLU A CA 1
ATOM 532 C C . GLU A 1 68 ? 10.503 -15.457 -18.741 1.00 75.50 68 GLU A C 1
ATOM 534 O O . GLU A 1 68 ? 10.013 -15.933 -17.720 1.00 75.50 68 GLU A O 1
ATOM 539 N N . GLN A 1 69 ? 11.039 -14.236 -18.760 1.00 62.56 69 GLN A N 1
ATOM 540 C CA . GLN A 1 69 ? 11.064 -13.368 -17.590 1.00 62.56 69 GLN A CA 1
ATOM 541 C C . GLN A 1 69 ? 9.663 -12.879 -17.202 1.00 62.56 69 GLN A C 1
ATOM 543 O O . GLN A 1 69 ? 9.337 -12.867 -16.016 1.00 62.56 69 GLN A O 1
ATOM 548 N N . ASP A 1 70 ? 8.817 -12.558 -18.181 1.00 68.44 70 ASP A N 1
ATOM 549 C CA . ASP A 1 70 ? 7.409 -12.213 -17.974 1.00 68.44 70 ASP A CA 1
ATOM 550 C C . ASP A 1 70 ? 6.666 -13.410 -17.350 1.00 68.44 70 ASP A C 1
ATOM 552 O O . ASP A 1 70 ? 6.042 -13.264 -16.302 1.00 68.44 70 ASP A O 1
ATOM 556 N N . ARG A 1 71 ? 6.853 -14.631 -17.877 1.00 70.38 71 ARG A N 1
ATOM 557 C CA . ARG A 1 71 ? 6.296 -15.869 -17.292 1.00 70.38 71 ARG A CA 1
ATOM 558 C C . ARG A 1 71 ? 6.802 -16.155 -15.878 1.00 70.38 71 ARG A C 1
ATOM 560 O O . ARG A 1 71 ? 6.037 -16.603 -15.026 1.00 70.38 71 ARG A O 1
ATOM 567 N N . ALA A 1 72 ? 8.089 -15.942 -15.612 1.00 59.03 72 ALA A N 1
ATOM 568 C CA . ALA A 1 72 ? 8.664 -16.117 -14.279 1.00 59.03 72 ALA A CA 1
ATOM 569 C C . ALA A 1 72 ? 8.104 -15.087 -13.288 1.00 59.03 72 ALA A C 1
ATOM 571 O O . ALA A 1 72 ? 7.838 -15.419 -12.131 1.00 59.03 72 ALA A O 1
ATOM 572 N N . THR A 1 73 ? 7.873 -13.860 -13.758 1.00 65.75 73 THR A N 1
ATOM 573 C CA . THR A 1 73 ? 7.249 -12.790 -12.978 1.00 65.75 73 THR A CA 1
ATOM 574 C C . THR A 1 73 ? 5.799 -13.153 -12.675 1.00 65.75 73 THR A C 1
ATOM 576 O O . THR A 1 73 ? 5.423 -13.159 -11.511 1.00 65.75 73 THR A O 1
ATOM 579 N N . GLU A 1 74 ? 5.018 -13.579 -13.670 1.00 67.31 74 GLU A N 1
ATOM 580 C CA . GLU A 1 74 ? 3.639 -14.052 -13.479 1.00 67.31 74 GLU A CA 1
ATOM 581 C C . GLU A 1 74 ? 3.550 -15.211 -12.479 1.00 67.31 74 GLU A C 1
ATOM 583 O O . GLU A 1 74 ? 2.705 -15.191 -11.584 1.00 67.31 74 GLU A O 1
ATOM 588 N N . ARG A 1 75 ? 4.449 -16.200 -12.568 1.00 65.44 75 ARG A N 1
ATOM 589 C CA . ARG A 1 75 ? 4.507 -17.310 -11.603 1.00 65.44 75 ARG A CA 1
ATOM 590 C C . ARG A 1 75 ? 4.805 -16.824 -10.187 1.00 65.44 75 ARG A C 1
ATOM 592 O O . ARG A 1 75 ? 4.125 -17.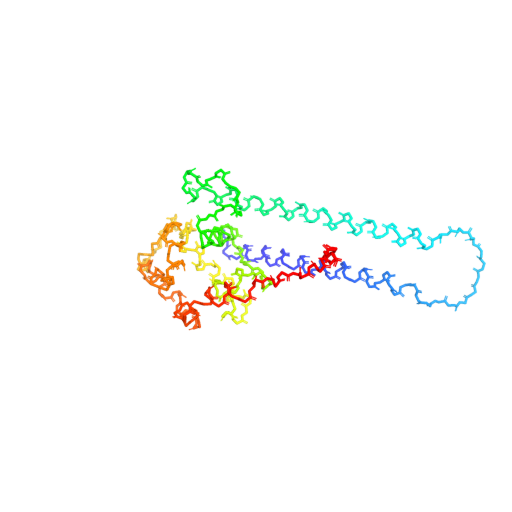243 -9.259 1.00 65.44 75 ARG A O 1
ATOM 599 N N . THR A 1 76 ? 5.779 -15.928 -10.036 1.00 61.34 76 THR A N 1
ATOM 600 C CA . THR A 1 76 ? 6.159 -15.358 -8.731 1.00 61.34 76 THR A CA 1
ATOM 601 C C . THR A 1 76 ? 5.000 -14.563 -8.128 1.00 61.34 76 THR A C 1
ATOM 603 O O . THR A 1 76 ? 4.638 -14.746 -6.969 1.00 61.34 76 THR A O 1
ATOM 606 N N . VAL A 1 77 ? 4.348 -13.738 -8.944 1.00 69.06 77 VAL A N 1
ATOM 607 C CA . VAL A 1 77 ? 3.165 -12.969 -8.553 1.00 69.06 77 VAL A CA 1
ATOM 608 C C . VAL A 1 77 ? 2.028 -13.903 -8.125 1.00 69.06 77 VAL A C 1
ATOM 610 O O . VAL A 1 77 ? 1.419 -13.685 -7.082 1.00 69.06 77 VAL A O 1
ATOM 613 N N . THR A 1 78 ? 1.792 -14.991 -8.862 1.00 74.06 78 THR A N 1
ATOM 614 C CA . THR A 1 78 ? 0.768 -15.993 -8.514 1.00 74.06 78 THR A CA 1
ATOM 615 C C . THR A 1 78 ? 1.057 -16.639 -7.157 1.00 74.06 78 THR A C 1
ATOM 617 O O . THR A 1 78 ? 0.168 -16.691 -6.310 1.00 74.06 78 THR A O 1
ATOM 620 N N . THR A 1 79 ? 2.311 -17.035 -6.901 1.00 78.38 79 THR A N 1
ATOM 621 C CA . THR A 1 79 ? 2.699 -17.610 -5.602 1.00 78.38 79 THR A CA 1
ATOM 622 C C . THR A 1 79 ? 2.484 -16.640 -4.442 1.00 78.38 79 THR A C 1
ATOM 624 O O . THR A 1 79 ? 2.001 -17.058 -3.393 1.00 78.38 79 THR A O 1
ATOM 627 N N . PHE A 1 80 ? 2.747 -15.343 -4.646 1.00 81.00 80 PHE A N 1
ATOM 628 C CA . PHE A 1 80 ? 2.571 -14.336 -3.595 1.00 81.00 80 PHE A CA 1
ATOM 629 C C . PHE A 1 80 ? 1.107 -14.205 -3.175 1.00 81.00 80 PHE A C 1
ATOM 631 O O . PHE A 1 80 ? 0.779 -14.111 -1.990 1.00 81.00 80 PHE A O 1
ATOM 638 N N . PHE A 1 81 ? 0.204 -14.224 -4.153 1.00 82.75 81 PHE A N 1
ATOM 639 C CA . PHE A 1 81 ? -1.223 -14.145 -3.877 1.00 82.75 81 PHE A CA 1
ATOM 640 C C . PHE A 1 81 ? -1.779 -15.421 -3.261 1.00 82.75 81 PHE A C 1
ATOM 642 O O . PHE A 1 81 ? -2.646 -15.331 -2.393 1.00 82.75 81 PHE A O 1
ATOM 649 N N . ASP A 1 82 ? -1.292 -16.590 -3.672 1.00 83.56 82 ASP A N 1
ATOM 650 C CA . ASP A 1 82 ? -1.778 -17.866 -3.154 1.00 83.56 82 ASP A CA 1
ATOM 651 C C . ASP A 1 82 ? -1.502 -18.027 -1.651 1.00 83.56 82 ASP A C 1
ATOM 653 O O . ASP A 1 82 ? -2.388 -18.476 -0.921 1.00 83.56 82 ASP A O 1
ATOM 657 N N . GLU A 1 83 ? -0.347 -17.568 -1.157 1.00 83.69 83 GLU A N 1
ATOM 658 C CA . GLU A 1 83 ? -0.054 -17.529 0.285 1.00 83.69 83 GLU A CA 1
ATOM 659 C C . GLU A 1 83 ? -0.997 -16.567 1.033 1.00 83.69 83 GLU A C 1
ATOM 661 O O . GLU A 1 83 ? -1.577 -16.907 2.077 1.00 83.69 83 GLU A O 1
ATOM 666 N N . ALA A 1 84 ? -1.234 -15.387 0.452 1.00 86.62 84 ALA A N 1
ATOM 667 C CA . ALA A 1 84 ? -2.104 -14.366 1.025 1.00 86.62 84 ALA A CA 1
ATOM 668 C C . ALA A 1 84 ? -3.586 -14.786 1.082 1.00 86.62 84 ALA A C 1
ATOM 670 O O . ALA A 1 84 ? -4.321 -14.301 1.948 1.00 86.62 84 ALA A O 1
ATOM 671 N N . ARG A 1 85 ? -4.057 -15.713 0.226 1.00 86.81 85 ARG A N 1
ATOM 672 C CA . ARG A 1 85 ? -5.467 -16.176 0.212 1.00 86.81 85 ARG A CA 1
ATOM 673 C C . ARG A 1 85 ? -5.943 -16.685 1.569 1.00 86.81 85 ARG A C 1
ATOM 675 O O . ARG A 1 85 ? -7.127 -16.574 1.883 1.00 86.81 85 ARG A O 1
ATOM 682 N N . SER A 1 86 ? -5.045 -17.229 2.388 1.00 86.94 86 SER A N 1
ATOM 683 C CA . SER A 1 86 ? -5.374 -17.714 3.733 1.00 86.94 86 SER A CA 1
ATOM 684 C C . SER A 1 86 ? -5.967 -16.624 4.648 1.00 86.94 86 SER A C 1
ATOM 686 O O . SER A 1 86 ? -6.778 -16.944 5.521 1.00 86.94 86 SER A O 1
ATOM 688 N N . TYR A 1 87 ? -5.659 -15.348 4.387 1.00 85.00 87 TYR A N 1
ATOM 689 C CA . TYR A 1 87 ? -6.147 -14.178 5.126 1.00 85.00 87 TYR A CA 1
ATOM 690 C C . TYR A 1 87 ? -7.507 -13.658 4.637 1.00 85.00 87 TYR A C 1
ATOM 692 O O . TYR A 1 87 ? -8.138 -12.852 5.323 1.00 85.00 87 TYR A O 1
ATOM 700 N N . LEU A 1 88 ? -7.979 -14.107 3.468 1.00 86.31 88 LEU A N 1
ATOM 701 C CA . LEU A 1 88 ? -9.301 -13.755 2.955 1.00 86.31 88 LEU A CA 1
ATOM 702 C C . LEU A 1 88 ? -10.400 -14.592 3.620 1.00 86.31 88 LEU A C 1
ATOM 704 O O . LEU A 1 88 ? -10.204 -15.752 4.009 1.00 86.31 88 LEU A O 1
ATOM 708 N N . ASP A 1 89 ? -11.601 -14.014 3.677 1.00 84.69 89 ASP A N 1
ATOM 709 C CA . ASP A 1 89 ? -12.821 -14.740 4.019 1.00 84.69 89 ASP A CA 1
ATOM 710 C C . ASP A 1 89 ? -13.023 -15.908 3.053 1.00 84.69 89 ASP A C 1
ATOM 712 O O . ASP A 1 89 ? -12.764 -15.780 1.858 1.00 84.69 89 ASP A O 1
ATOM 716 N N . LYS A 1 90 ? -13.563 -17.033 3.539 1.00 83.88 90 LYS A N 1
ATOM 717 C CA . LYS A 1 90 ? -13.763 -18.255 2.730 1.00 83.88 90 LYS A CA 1
ATOM 718 C C . LYS A 1 90 ? -14.454 -17.997 1.382 1.00 83.88 90 LYS A C 1
ATOM 720 O O . LYS A 1 90 ? -14.136 -18.664 0.413 1.00 83.88 90 LYS A O 1
ATOM 725 N N . LYS A 1 91 ? -15.361 -17.015 1.323 1.00 83.69 91 LYS A N 1
ATOM 726 C CA . LYS A 1 91 ? -16.126 -16.634 0.120 1.00 83.69 91 LYS A CA 1
ATOM 727 C C . LYS A 1 91 ? -15.291 -15.948 -0.969 1.00 83.69 91 LYS A C 1
ATOM 729 O O . LYS A 1 91 ? -15.737 -15.875 -2.109 1.00 83.69 91 LYS A O 1
ATOM 734 N N . ASP A 1 92 ? -14.131 -15.406 -0.609 1.00 83.44 92 ASP A N 1
ATOM 735 C CA . ASP A 1 92 ? -13.273 -14.621 -1.500 1.00 83.44 92 ASP A CA 1
ATOM 736 C C . ASP A 1 92 ? -11.964 -15.338 -1.854 1.00 83.44 92 ASP A C 1
ATOM 738 O O . ASP A 1 92 ? -11.229 -14.857 -2.707 1.00 83.44 92 ASP A O 1
ATOM 742 N N . ARG A 1 93 ? -11.681 -16.500 -1.246 1.00 83.62 93 ARG A N 1
ATOM 743 C CA . ARG A 1 93 ? -10.447 -17.272 -1.491 1.00 83.62 93 ARG A CA 1
ATOM 744 C C . ARG A 1 93 ? -10.353 -17.844 -2.901 1.00 83.62 93 ARG A C 1
ATOM 746 O O . ARG A 1 93 ? -9.249 -17.990 -3.420 1.00 83.62 93 ARG A O 1
ATOM 753 N N . ASP A 1 94 ? -11.495 -18.152 -3.505 1.00 80.88 94 ASP A N 1
ATOM 754 C CA . ASP A 1 94 ? -11.564 -18.764 -4.835 1.00 80.88 94 ASP A CA 1
ATOM 755 C C . ASP A 1 94 ? -11.589 -17.723 -5.962 1.00 80.88 94 ASP A C 1
ATOM 757 O O . ASP A 1 94 ? -11.435 -18.070 -7.130 1.00 80.88 94 ASP A O 1
ATOM 761 N N . LYS A 1 95 ? -11.756 -16.440 -5.619 1.00 81.88 95 LYS A N 1
ATOM 762 C CA . LYS A 1 95 ? -11.795 -15.346 -6.591 1.00 81.88 95 LYS A CA 1
ATOM 763 C C . LYS A 1 95 ? -10.392 -14.978 -7.040 1.00 81.88 95 LYS A C 1
ATOM 765 O O . LYS A 1 95 ? -9.438 -15.028 -6.260 1.00 81.88 95 LYS A O 1
ATOM 770 N N . HIS A 1 96 ? -10.269 -14.547 -8.290 1.00 76.69 96 HIS A N 1
ATOM 771 C CA . HIS A 1 96 ? -9.022 -13.952 -8.747 1.00 76.69 96 HIS A CA 1
ATOM 772 C C . HIS A 1 96 ? -8.813 -12.595 -8.051 1.00 76.69 96 HIS A C 1
ATOM 774 O O . HIS A 1 96 ? -9.780 -11.886 -7.776 1.00 76.69 96 HIS A O 1
ATOM 780 N N . PHE A 1 97 ? -7.568 -12.187 -7.772 1.00 76.00 97 PHE A N 1
ATOM 781 C CA . PHE A 1 97 ? -7.311 -10.970 -6.984 1.00 76.00 97 PHE A CA 1
ATOM 782 C C . PHE A 1 97 ? -7.961 -9.713 -7.598 1.00 76.00 97 PHE A C 1
ATOM 784 O O . PHE A 1 97 ? -8.504 -8.884 -6.874 1.00 76.00 97 PHE A O 1
ATOM 791 N N . ASN A 1 98 ? -8.006 -9.612 -8.933 1.00 77.19 98 ASN A N 1
ATOM 792 C CA . ASN A 1 98 ? -8.675 -8.514 -9.651 1.00 77.19 98 ASN A CA 1
ATOM 793 C C . ASN A 1 98 ? -10.205 -8.470 -9.476 1.00 77.19 98 ASN A C 1
ATOM 795 O O . ASN A 1 98 ? -10.816 -7.432 -9.730 1.00 77.19 98 ASN A O 1
ATOM 799 N N . GLU A 1 99 ? -10.825 -9.570 -9.052 1.00 83.81 99 GLU A N 1
ATOM 800 C CA . GLU A 1 99 ? -12.272 -9.694 -8.838 1.00 83.81 99 GLU A CA 1
ATOM 801 C C . GLU A 1 99 ? -12.680 -9.341 -7.402 1.00 83.81 99 GLU A C 1
ATOM 803 O O . GLU A 1 99 ? -13.871 -9.295 -7.079 1.00 83.81 99 GLU A O 1
ATOM 808 N N . LEU A 1 100 ? -11.707 -9.076 -6.523 1.00 85.38 100 LEU A N 1
ATOM 809 C CA . LEU A 1 100 ? -11.979 -8.637 -5.164 1.00 85.38 100 LEU A CA 1
ATOM 810 C C . LEU A 1 100 ? -12.632 -7.253 -5.187 1.00 85.38 100 LEU A C 1
ATOM 812 O O . LEU A 1 100 ? -12.116 -6.288 -5.754 1.00 85.38 100 LEU A O 1
ATOM 816 N N . LYS A 1 101 ? -13.794 -7.170 -4.542 1.00 84.31 101 LYS A N 1
ATOM 817 C CA . LYS A 1 101 ? -14.530 -5.932 -4.297 1.00 84.31 101 LYS A CA 1
ATOM 818 C C . LYS A 1 101 ? -14.741 -5.777 -2.787 1.00 84.31 101 LYS A C 1
ATOM 820 O O . LYS A 1 101 ? -14.953 -6.791 -2.113 1.00 84.31 101 LYS A O 1
ATOM 825 N N . PRO A 1 102 ? -14.704 -4.550 -2.239 1.00 89.25 102 PRO A N 1
ATOM 826 C CA . PRO A 1 102 ? -14.451 -3.262 -2.908 1.00 89.25 102 PRO A CA 1
ATOM 827 C C . PRO A 1 102 ? -12.994 -3.092 -3.383 1.00 89.25 102 PRO A C 1
ATOM 829 O O . PRO A 1 102 ? -12.137 -3.911 -3.064 1.00 89.25 102 PRO A O 1
ATOM 832 N N . GLU A 1 103 ? -12.699 -2.038 -4.154 1.00 86.62 103 GLU A N 1
ATOM 833 C CA . GLU A 1 103 ? -11.339 -1.780 -4.675 1.00 86.62 103 GLU A CA 1
ATOM 834 C C . GLU A 1 103 ? -10.306 -1.635 -3.555 1.00 86.62 103 GLU A C 1
ATOM 836 O O . GLU A 1 103 ? -9.220 -2.195 -3.653 1.00 86.62 103 GLU A O 1
ATOM 841 N N . ALA A 1 104 ? -10.695 -1.016 -2.438 1.00 88.00 104 ALA A N 1
ATOM 842 C CA . ALA A 1 104 ? -9.897 -0.972 -1.216 1.00 88.00 104 ALA A CA 1
ATOM 843 C C . ALA A 1 104 ? -9.462 -2.372 -0.746 1.00 88.00 104 ALA A C 1
ATOM 845 O O . ALA A 1 104 ? -8.310 -2.577 -0.376 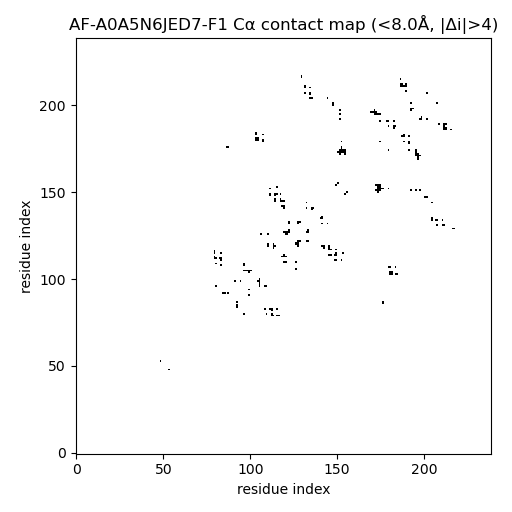1.00 88.00 104 ALA A O 1
ATOM 846 N N . LYS A 1 105 ? -10.357 -3.367 -0.814 1.00 89.50 105 LYS A N 1
ATOM 847 C CA . LYS A 1 105 ? -10.045 -4.752 -0.436 1.00 89.50 105 LYS A CA 1
ATOM 848 C C . LYS A 1 105 ? -9.011 -5.370 -1.371 1.00 89.50 105 LYS A C 1
ATOM 850 O O . LYS A 1 105 ? -8.091 -6.025 -0.889 1.00 89.50 105 LYS A O 1
ATOM 855 N N . ARG A 1 106 ? -9.141 -5.152 -2.683 1.00 90.06 106 ARG A N 1
ATOM 856 C CA . ARG A 1 106 ? -8.159 -5.604 -3.681 1.00 90.06 106 ARG A CA 1
ATOM 857 C C . ARG A 1 106 ? -6.792 -4.965 -3.440 1.00 90.06 106 ARG A C 1
ATOM 859 O O . ARG A 1 106 ? -5.797 -5.679 -3.377 1.00 90.06 106 ARG A O 1
ATOM 866 N N . ASP A 1 107 ? -6.746 -3.649 -3.282 1.00 89.56 107 ASP A N 1
ATOM 867 C CA . ASP A 1 107 ? -5.494 -2.902 -3.142 1.00 89.56 107 ASP A CA 1
ATOM 868 C C . ASP A 1 107 ? -4.786 -3.259 -1.818 1.00 89.56 107 ASP A C 1
ATOM 870 O O . ASP A 1 107 ? -3.570 -3.448 -1.776 1.00 89.56 107 ASP A O 1
ATOM 874 N N . CYS A 1 108 ? -5.544 -3.462 -0.737 1.00 91.12 108 CYS A N 1
ATOM 875 C CA . CYS A 1 108 ? -5.011 -3.985 0.519 1.00 91.12 108 CYS A CA 1
ATOM 876 C C . CYS A 1 108 ? -4.551 -5.444 0.413 1.00 91.12 108 CYS A C 1
ATOM 878 O O . CYS A 1 108 ? -3.571 -5.813 1.057 1.00 91.12 108 CYS A O 1
ATOM 880 N N . PHE A 1 109 ? -5.229 -6.278 -0.381 1.00 90.69 109 PHE A N 1
ATOM 881 C CA . PHE A 1 109 ? -4.802 -7.657 -0.631 1.00 90.69 109 PHE A CA 1
ATOM 882 C C . PHE A 1 109 ? -3.480 -7.702 -1.407 1.00 90.69 109 PHE A C 1
ATOM 884 O O . PHE A 1 109 ? -2.600 -8.491 -1.067 1.00 90.69 109 PHE A O 1
ATOM 891 N N . TYR A 1 110 ? -3.307 -6.804 -2.383 1.00 88.94 110 TYR A N 1
ATOM 892 C CA . TYR A 1 110 ? -2.037 -6.581 -3.078 1.00 88.94 110 TYR A CA 1
ATOM 893 C C . TYR A 1 110 ? -0.907 -6.256 -2.101 1.00 88.94 110 TYR A C 1
ATOM 895 O O . TYR A 1 110 ? 0.129 -6.920 -2.100 1.00 88.94 110 TYR A O 1
ATOM 903 N N . MET A 1 111 ? -1.136 -5.293 -1.207 1.00 89.50 111 MET A N 1
ATOM 904 C CA . MET A 1 111 ? -0.159 -4.951 -0.175 1.00 89.50 111 MET A CA 1
ATOM 905 C C . MET A 1 111 ? 0.149 -6.109 0.766 1.00 89.50 111 MET A C 1
ATOM 907 O O . MET A 1 111 ? 1.317 -6.351 1.052 1.00 89.50 111 MET A O 1
ATOM 911 N N . LEU A 1 112 ? -0.868 -6.845 1.222 1.00 90.56 112 LEU A N 1
ATOM 912 C CA . LEU A 1 112 ? -0.668 -8.011 2.077 1.00 90.56 112 LEU A CA 1
ATOM 913 C C . LEU A 1 112 ? 0.265 -9.026 1.406 1.00 90.56 112 LEU A C 1
ATOM 915 O O . LEU A 1 112 ? 1.263 -9.415 2.011 1.00 90.56 112 LEU A O 1
ATOM 919 N N . ALA A 1 113 ? -0.024 -9.394 0.156 1.00 89.00 113 ALA A N 1
ATOM 920 C CA . ALA A 1 113 ? 0.789 -10.335 -0.608 1.00 89.00 113 ALA A CA 1
ATOM 921 C C . ALA A 1 113 ? 2.251 -9.873 -0.700 1.00 89.00 113 ALA A C 1
ATOM 923 O O . ALA A 1 113 ? 3.159 -10.644 -0.409 1.00 89.00 113 ALA A O 1
ATOM 924 N N . LEU A 1 114 ? 2.501 -8.595 -1.002 1.00 87.38 114 LEU A N 1
ATOM 925 C CA . LEU A 1 114 ? 3.867 -8.063 -1.035 1.00 87.38 114 LEU A CA 1
ATOM 926 C C . LEU A 1 114 ? 4.556 -8.114 0.335 1.00 87.38 114 LEU A C 1
ATOM 928 O O . LEU A 1 114 ? 5.709 -8.537 0.433 1.00 87.38 114 LEU A O 1
ATOM 932 N N . THR A 1 115 ? 3.856 -7.721 1.400 1.00 86.44 115 THR A N 1
ATOM 933 C CA . THR A 1 115 ? 4.443 -7.670 2.745 1.00 86.44 115 THR A CA 1
ATOM 934 C C . THR A 1 115 ? 4.813 -9.047 3.296 1.00 86.44 115 THR A C 1
ATOM 936 O O . THR A 1 115 ? 5.818 -9.153 4.000 1.00 86.44 115 THR A O 1
ATOM 939 N N . LEU A 1 116 ? 4.075 -10.107 2.935 1.00 84.81 116 LEU A N 1
ATOM 940 C CA . LEU A 1 116 ? 4.415 -11.492 3.293 1.00 84.81 116 LEU A CA 1
ATOM 941 C C . LEU A 1 116 ? 5.770 -11.925 2.713 1.00 84.81 116 LEU A C 1
ATOM 943 O O . LEU A 1 116 ? 6.506 -12.669 3.356 1.00 84.81 116 LEU A O 1
ATOM 947 N N . HIS A 1 117 ? 6.147 -11.378 1.556 1.00 82.06 117 HIS A N 1
ATOM 948 C CA . HIS A 1 117 ? 7.432 -11.634 0.902 1.00 82.06 117 HIS A CA 1
ATOM 949 C C . HIS A 1 117 ? 8.479 -10.539 1.146 1.00 82.06 117 HIS A C 1
ATOM 951 O O . HIS A 1 117 ? 9.479 -10.471 0.431 1.00 82.06 117 HIS A O 1
ATOM 957 N N . MET A 1 118 ? 8.276 -9.679 2.154 1.00 80.44 118 MET A N 1
ATOM 958 C CA . MET A 1 118 ? 9.164 -8.550 2.469 1.00 80.44 118 MET A CA 1
ATOM 959 C C . MET A 1 118 ? 9.407 -7.608 1.274 1.00 80.44 118 MET A C 1
ATOM 961 O O . MET A 1 118 ? 10.470 -6.993 1.165 1.00 80.44 118 MET A O 1
ATOM 965 N N . ALA A 1 119 ? 8.425 -7.507 0.378 1.00 82.62 119 ALA A N 1
ATOM 966 C CA . ALA A 1 119 ? 8.442 -6.642 -0.790 1.00 82.62 119 ALA A CA 1
ATOM 967 C C . ALA A 1 119 ? 7.570 -5.397 -0.566 1.00 82.62 119 ALA A C 1
ATOM 969 O O . ALA A 1 119 ? 6.725 -5.350 0.332 1.00 82.62 119 ALA A O 1
ATOM 970 N N . HIS A 1 120 ? 7.763 -4.385 -1.409 1.00 80.75 120 HIS A N 1
ATOM 971 C CA . HIS A 1 120 ? 6.919 -3.195 -1.481 1.00 80.75 120 HIS A CA 1
ATOM 972 C C 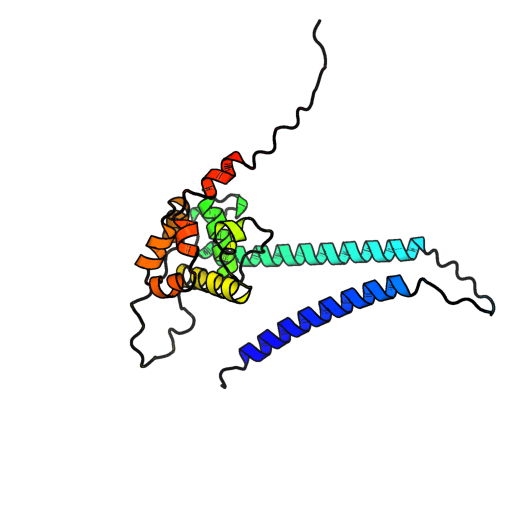. HIS A 1 120 ? 6.622 -2.843 -2.948 1.00 80.75 120 HIS A C 1
ATOM 974 O O . HIS A 1 120 ? 7.337 -3.313 -3.840 1.00 80.75 120 HIS A O 1
ATOM 980 N N . PRO A 1 121 ? 5.563 -2.059 -3.220 1.00 84.19 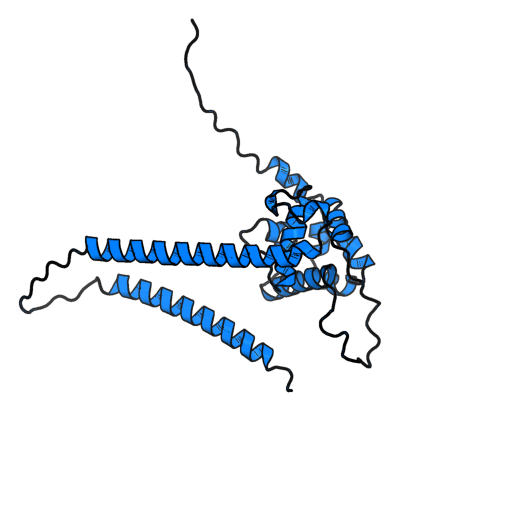121 PRO A N 1
ATOM 981 C CA . PRO A 1 121 ? 5.192 -1.690 -4.581 1.00 84.19 121 PRO A CA 1
ATOM 982 C C . PRO A 1 121 ? 6.312 -0.949 -5.315 1.00 84.19 121 PRO A C 1
ATOM 984 O O . PRO A 1 121 ? 7.095 -0.214 -4.708 1.00 84.19 121 PRO A O 1
ATOM 987 N N . ASN A 1 122 ? 6.352 -1.100 -6.637 1.00 79.12 122 ASN A N 1
ATOM 988 C CA . ASN A 1 122 ? 7.245 -0.322 -7.493 1.00 79.12 122 ASN A CA 1
ATOM 989 C C . ASN A 1 122 ? 6.747 1.136 -7.594 1.00 79.12 122 ASN A C 1
ATOM 991 O O . ASN A 1 122 ? 5.545 1.325 -7.759 1.00 79.12 122 ASN A O 1
ATOM 995 N N . PRO A 1 123 ? 7.622 2.160 -7.607 1.00 80.44 123 PRO A N 1
ATOM 996 C CA . PRO A 1 123 ? 7.230 3.565 -7.789 1.00 80.44 123 PRO A CA 1
ATOM 997 C C . PRO A 1 123 ? 6.341 3.881 -9.005 1.00 80.44 123 PRO A C 1
ATOM 999 O O . PRO A 1 123 ? 5.648 4.894 -9.022 1.00 80.44 123 PRO A O 1
ATOM 1002 N N . ILE A 1 124 ? 6.350 3.029 -10.036 1.00 76.62 124 ILE A N 1
ATOM 1003 C CA . ILE A 1 124 ? 5.497 3.170 -11.230 1.00 76.62 124 ILE A CA 1
ATOM 1004 C C . ILE A 1 124 ? 4.062 2.673 -10.963 1.00 76.62 124 ILE A C 1
ATOM 1006 O O . ILE A 1 124 ? 3.115 3.050 -11.657 1.00 76.62 124 ILE A O 1
ATOM 1010 N N . GLU A 1 125 ? 3.879 1.814 -9.964 1.00 76.88 125 GLU A N 1
ATOM 1011 C CA . GLU A 1 125 ? 2.588 1.240 -9.613 1.00 76.88 125 GLU A CA 1
ATOM 1012 C C . GLU A 1 125 ? 1.739 2.220 -8.808 1.00 76.88 125 GLU A C 1
ATOM 1014 O O . GLU A 1 125 ? 2.200 2.931 -7.919 1.00 76.88 125 GLU A O 1
ATOM 1019 N N . THR A 1 126 ? 0.432 2.172 -9.054 1.00 82.69 126 THR A N 1
ATOM 1020 C CA . THR A 1 126 ? -0.556 2.952 -8.296 1.00 82.69 126 THR A CA 1
ATOM 1021 C C . THR A 1 126 ? -0.461 2.698 -6.787 1.00 82.69 126 THR A C 1
ATOM 1023 O O . THR A 1 126 ? -0.596 3.629 -5.995 1.00 82.69 126 THR A O 1
ATOM 1026 N N . HIS A 1 127 ? -0.215 1.448 -6.391 1.00 85.75 127 HIS A N 1
ATOM 1027 C CA . HIS A 1 127 ? -0.162 1.038 -4.991 1.00 85.75 127 HIS A CA 1
ATOM 1028 C C . HIS A 1 127 ? 0.957 1.749 -4.215 1.00 85.75 127 HIS A C 1
ATOM 1030 O O . HIS A 1 127 ? 0.779 2.042 -3.037 1.00 85.75 127 HIS A O 1
ATOM 1036 N N . TRP A 1 128 ? 2.070 2.103 -4.869 1.00 87.12 128 TRP A N 1
ATOM 1037 C CA . TRP A 1 128 ? 3.158 2.844 -4.226 1.00 87.12 128 TRP A CA 1
ATOM 1038 C C . TRP A 1 128 ? 2.678 4.205 -3.717 1.00 87.12 128 TRP A C 1
ATOM 1040 O O . TRP A 1 128 ? 2.849 4.542 -2.546 1.00 87.12 128 TRP A O 1
ATOM 1050 N N . PHE A 1 129 ? 1.972 4.952 -4.565 1.00 87.00 129 PHE A N 1
ATOM 1051 C CA . PHE A 1 129 ? 1.384 6.224 -4.160 1.00 87.00 129 PHE A CA 1
ATOM 1052 C C . PHE A 1 129 ? 0.260 6.020 -3.140 1.00 87.00 129 PHE A C 1
ATOM 1054 O O . PHE A 1 129 ? 0.261 6.643 -2.087 1.00 87.00 129 PHE A O 1
ATOM 1061 N N . ASN A 1 130 ? -0.670 5.104 -3.417 1.00 87.38 130 ASN A N 1
ATOM 1062 C CA . ASN A 1 130 ? -1.874 4.873 -2.613 1.00 87.38 130 ASN A CA 1
ATOM 1063 C C . ASN A 1 130 ? -1.605 4.498 -1.146 1.00 87.38 130 ASN A C 1
ATOM 1065 O O . ASN A 1 130 ? -2.445 4.773 -0.289 1.00 87.38 130 ASN A O 1
ATOM 1069 N N . PHE A 1 131 ? -0.468 3.861 -0.864 1.00 89.88 131 PHE A N 1
ATOM 1070 C CA . PHE A 1 131 ? -0.053 3.478 0.488 1.00 89.88 131 PHE A CA 1
ATOM 1071 C C . PHE A 1 131 ? 0.978 4.431 1.105 1.00 89.88 131 PHE A C 1
ATOM 1073 O O . PHE A 1 131 ? 1.501 4.154 2.183 1.00 89.88 131 PHE A O 1
ATOM 1080 N N . GLY A 1 132 ? 1.237 5.568 0.456 1.00 88.75 132 GLY A N 1
ATOM 1081 C CA . GLY A 1 132 ? 2.065 6.637 1.001 1.00 88.75 132 GLY A CA 1
ATOM 1082 C C . GLY A 1 132 ? 3.568 6.403 0.875 1.00 88.75 132 GLY A C 1
ATOM 1083 O O . GLY A 1 132 ? 4.325 7.122 1.518 1.00 88.75 132 GLY A O 1
ATOM 1084 N N . PHE A 1 133 ? 4.038 5.470 0.039 1.00 88.50 133 PHE A N 1
ATOM 1085 C CA . PHE A 1 133 ? 5.483 5.291 -0.184 1.00 88.50 133 PHE A CA 1
ATOM 1086 C C . PHE A 1 133 ? 6.131 6.523 -0.824 1.00 88.50 133 PHE A C 1
ATOM 1088 O O . PHE A 1 133 ? 7.308 6.782 -0.611 1.00 88.50 133 PHE A O 1
ATOM 1095 N N . CYS A 1 134 ? 5.344 7.363 -1.502 1.00 87.56 134 CYS A N 1
ATOM 1096 C CA . CYS A 1 134 ? 5.793 8.668 -1.987 1.00 87.56 134 CYS A CA 1
ATOM 1097 C C . CYS A 1 134 ? 6.211 9.653 -0.891 1.00 87.56 134 CYS A C 1
ATOM 1099 O O . CYS A 1 134 ? 6.763 10.703 -1.206 1.00 87.56 134 CYS A O 1
ATOM 1101 N N . THR A 1 135 ? 5.913 9.349 0.373 1.00 88.38 135 THR A N 1
ATOM 1102 C CA . THR A 1 135 ? 6.335 10.151 1.526 1.00 88.38 135 THR A CA 1
ATOM 1103 C C . THR A 1 135 ? 7.720 9.774 2.049 1.00 88.38 135 THR A C 1
ATOM 1105 O O . THR A 1 135 ? 8.261 10.504 2.877 1.00 88.38 135 THR A O 1
ATOM 1108 N N . CYS A 1 136 ? 8.285 8.658 1.578 1.00 87.75 136 CYS A N 1
ATOM 1109 C CA . CYS A 1 136 ? 9.607 8.182 1.962 1.00 87.75 136 CYS A CA 1
ATOM 1110 C C . CYS A 1 136 ? 10.704 8.960 1.228 1.00 87.75 136 CYS A C 1
ATOM 1112 O O . CYS A 1 136 ? 10.577 9.273 0.042 1.00 87.75 136 CYS A O 1
ATOM 1114 N N . TYR A 1 137 ? 11.805 9.243 1.922 1.00 86.25 137 TYR A N 1
ATOM 1115 C CA . TYR A 1 137 ? 12.953 9.941 1.340 1.00 86.25 137 TYR A CA 1
ATOM 1116 C C . TYR A 1 137 ? 13.814 9.039 0.449 1.00 86.25 137 TYR A C 1
ATOM 1118 O O . TYR A 1 137 ? 14.390 9.507 -0.536 1.00 86.25 137 TYR A O 1
ATOM 1126 N N . ASP A 1 138 ? 13.932 7.759 0.801 1.00 85.00 138 ASP A N 1
ATOM 1127 C CA . ASP A 1 138 ? 14.773 6.795 0.101 1.00 85.00 138 ASP A CA 1
ATOM 1128 C C . ASP A 1 138 ? 14.231 5.354 0.179 1.00 85.00 138 ASP A C 1
ATOM 1130 O O . ASP A 1 138 ? 13.233 5.057 0.837 1.00 85.00 138 ASP A O 1
ATOM 1134 N N . GLU A 1 139 ? 14.927 4.438 -0.500 1.00 83.88 139 GLU A N 1
ATOM 1135 C CA . GLU A 1 139 ? 14.607 3.002 -0.534 1.00 83.88 139 GLU A CA 1
ATOM 1136 C C . GLU A 1 139 ? 14.658 2.351 0.865 1.00 83.88 139 GLU A C 1
ATOM 1138 O O . GLU A 1 139 ? 13.989 1.347 1.119 1.00 83.88 139 GLU A O 1
ATOM 1143 N N . TYR A 1 140 ? 15.445 2.900 1.799 1.00 85.25 140 TYR A N 1
ATOM 1144 C CA . TYR A 1 140 ? 15.524 2.375 3.161 1.00 85.25 140 TYR A CA 1
ATOM 1145 C C . TYR A 1 140 ? 14.251 2.704 3.947 1.00 85.25 140 TYR A C 1
ATOM 1147 O O . TYR A 1 140 ? 13.696 1.824 4.611 1.00 85.25 140 TYR A O 1
ATOM 1155 N N . GLU A 1 141 ? 13.750 3.931 3.828 1.00 87.00 141 GLU A N 1
ATOM 1156 C CA . GLU A 1 141 ? 12.461 4.318 4.394 1.00 87.00 141 GLU A CA 1
ATOM 1157 C C . GLU A 1 141 ? 11.292 3.580 3.742 1.00 87.00 141 GLU A C 1
ATOM 1159 O O . GLU A 1 141 ? 10.405 3.120 4.461 1.00 87.00 141 GLU A O 1
ATOM 1164 N N . GLU A 1 142 ? 11.307 3.375 2.420 1.00 89.38 142 GLU A N 1
ATOM 1165 C CA . GLU A 1 142 ? 10.292 2.556 1.740 1.00 89.38 142 GLU A CA 1
ATOM 1166 C C . GLU A 1 142 ? 10.251 1.138 2.323 1.00 89.38 142 GLU A C 1
ATOM 1168 O O . GLU A 1 142 ? 9.185 0.608 2.653 1.00 89.38 142 GLU A O 1
ATOM 1173 N N . ARG A 1 143 ? 11.422 0.530 2.536 1.00 85.94 143 ARG A N 1
ATOM 1174 C CA . ARG A 1 143 ? 11.526 -0.788 3.166 1.00 85.94 143 ARG A CA 1
ATOM 1175 C C . ARG A 1 143 ? 11.023 -0.778 4.608 1.00 85.94 143 ARG A C 1
ATOM 1177 O O . ARG A 1 143 ? 10.352 -1.726 5.023 1.00 85.94 143 ARG A O 1
ATOM 1184 N N . ALA A 1 144 ? 11.334 0.264 5.374 1.00 87.25 144 ALA A N 1
ATOM 1185 C CA . ALA A 1 144 ? 10.840 0.416 6.738 1.00 87.25 144 ALA A CA 1
ATOM 1186 C C . ALA A 1 144 ? 9.306 0.556 6.771 1.00 87.25 144 ALA A C 1
ATOM 1188 O O . ALA A 1 144 ? 8.659 -0.068 7.615 1.00 87.25 144 ALA A O 1
ATOM 1189 N N . LEU A 1 145 ? 8.716 1.300 5.827 1.00 90.06 145 LEU A N 1
ATOM 1190 C CA . LEU A 1 145 ? 7.268 1.472 5.699 1.00 90.06 145 LEU A CA 1
ATOM 1191 C C . LEU A 1 145 ? 6.580 0.161 5.293 1.00 90.06 145 LEU A C 1
ATOM 1193 O O . LEU A 1 145 ? 5.586 -0.233 5.906 1.00 90.06 145 LEU A O 1
ATOM 1197 N N . GLY A 1 146 ? 7.146 -0.573 4.331 1.00 89.44 146 GLY A N 1
ATOM 1198 C CA . GLY A 1 146 ? 6.689 -1.922 3.984 1.00 89.44 146 GLY A CA 1
ATOM 1199 C C . GLY A 1 146 ? 6.754 -2.878 5.180 1.00 89.44 146 GLY A C 1
ATOM 1200 O O . GLY A 1 146 ? 5.812 -3.630 5.434 1.00 89.44 146 GLY A O 1
ATOM 1201 N N . GLY A 1 147 ? 7.820 -2.788 5.981 1.00 87.12 147 GLY A N 1
ATOM 1202 C CA . GLY A 1 147 ? 7.959 -3.528 7.235 1.00 87.12 147 GLY A CA 1
ATOM 1203 C C . GLY A 1 147 ? 6.899 -3.160 8.276 1.00 87.12 147 GLY A C 1
ATOM 1204 O O . GLY A 1 147 ? 6.374 -4.048 8.945 1.00 87.12 147 GLY A O 1
ATOM 1205 N N . LEU A 1 148 ? 6.534 -1.880 8.394 1.00 90.06 148 LEU A N 1
ATOM 1206 C CA . LEU A 1 148 ? 5.454 -1.426 9.274 1.00 90.06 148 LEU A CA 1
ATOM 1207 C C . LEU A 1 148 ? 4.113 -2.049 8.869 1.00 90.06 148 LEU A C 1
ATOM 1209 O O . LEU A 1 148 ? 3.420 -2.598 9.727 1.00 90.06 148 LEU A O 1
ATOM 1213 N N . PHE A 1 149 ? 3.772 -2.027 7.577 1.00 90.94 149 PHE A N 1
ATOM 1214 C CA . PHE A 1 149 ? 2.558 -2.677 7.072 1.00 90.94 149 PHE A CA 1
ATOM 1215 C C . PHE A 1 149 ? 2.579 -4.195 7.286 1.00 90.94 149 PHE A C 1
ATOM 1217 O O . PHE A 1 149 ? 1.585 -4.760 7.743 1.00 90.94 149 PHE A O 1
ATOM 1224 N N . GLY A 1 150 ? 3.716 -4.850 7.035 1.00 88.44 150 GLY A N 1
ATOM 1225 C CA . GLY A 1 150 ? 3.875 -6.285 7.271 1.00 88.44 150 GLY A CA 1
ATOM 1226 C C . GLY A 1 150 ? 3.703 -6.667 8.739 1.00 88.44 150 GLY A C 1
ATOM 1227 O O . GLY A 1 150 ? 2.983 -7.612 9.048 1.00 88.44 150 GLY A O 1
ATOM 1228 N N . LYS A 1 151 ? 4.274 -5.894 9.668 1.00 87.62 151 LYS A N 1
ATOM 1229 C CA . LYS A 1 151 ? 4.067 -6.110 11.108 1.00 87.62 151 LYS A CA 1
ATOM 1230 C C . LYS A 1 151 ? 2.622 -5.881 11.529 1.00 87.62 151 LYS A C 1
ATOM 1232 O O . LYS A 1 151 ? 2.114 -6.611 12.376 1.00 87.62 151 LYS A O 1
ATOM 1237 N N . LEU A 1 152 ? 1.954 -4.889 10.943 1.00 89.25 152 LEU A N 1
ATOM 1238 C CA . LEU A 1 152 ? 0.551 -4.60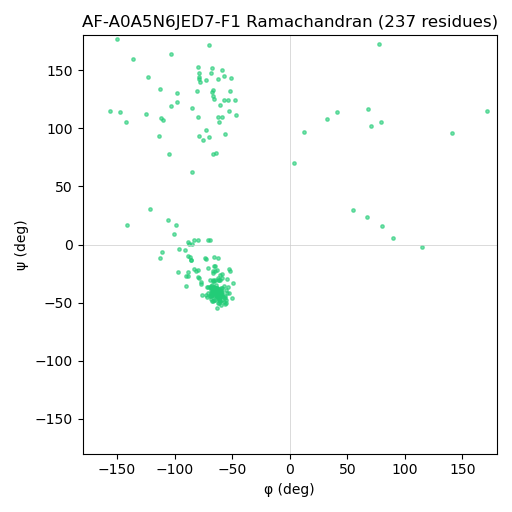9 11.229 1.00 89.25 152 LEU A CA 1
ATOM 1239 C C . LEU A 1 152 ? -0.361 -5.762 10.782 1.00 89.25 152 LEU A C 1
ATOM 1241 O O . LEU A 1 152 ? -1.296 -6.091 11.505 1.00 89.25 152 LEU A O 1
ATOM 1245 N N . LEU A 1 153 ? -0.089 -6.375 9.626 1.00 87.69 153 LEU A N 1
ATOM 1246 C CA . LEU A 1 153 ? -0.929 -7.412 9.011 1.00 87.69 153 LEU A CA 1
ATOM 1247 C C . LEU A 1 153 ? -0.588 -8.847 9.435 1.00 87.69 153 LEU A C 1
ATOM 1249 O O . LEU A 1 153 ? -1.483 -9.680 9.573 1.00 87.69 153 LEU A O 1
ATOM 1253 N N . SER A 1 154 ? 0.695 -9.138 9.639 1.00 81.00 154 SER A N 1
ATOM 1254 C CA . SER A 1 154 ? 1.200 -10.495 9.890 1.00 81.00 154 SER A CA 1
ATOM 1255 C C . SER A 1 154 ? 1.750 -10.684 11.305 1.00 81.00 154 SER A C 1
ATOM 1257 O O . SER A 1 154 ? 1.935 -11.822 11.731 1.00 81.00 154 SER A O 1
ATOM 1259 N N . GLY A 1 155 ? 1.948 -9.599 12.063 1.00 75.44 155 GLY A N 1
ATOM 1260 C CA . GLY A 1 155 ? 2.498 -9.626 13.419 1.00 75.44 155 GLY A CA 1
ATOM 1261 C C . GLY A 1 155 ? 4.017 -9.809 13.466 1.00 75.44 155 GLY A C 1
ATOM 1262 O O . GLY A 1 155 ? 4.669 -10.071 12.456 1.00 75.44 155 GLY A O 1
ATOM 1263 N N . ASP A 1 156 ? 4.594 -9.689 14.665 1.00 65.19 156 ASP A N 1
ATOM 1264 C CA . ASP A 1 156 ? 6.010 -9.991 14.932 1.00 65.19 156 ASP A CA 1
ATOM 1265 C C . ASP A 1 156 ? 6.188 -11.506 15.201 1.00 65.19 156 ASP A C 1
ATOM 1267 O O . ASP A 1 156 ? 6.624 -11.922 16.270 1.00 65.19 156 ASP A O 1
ATOM 1271 N N . ASN A 1 157 ? 5.889 -12.363 14.216 1.00 53.41 157 ASN A N 1
ATOM 1272 C CA . ASN A 1 157 ? 6.143 -13.817 14.316 1.00 53.41 157 ASN A CA 1
ATOM 1273 C C . ASN A 1 157 ? 7.645 -14.179 14.263 1.00 53.41 157 ASN A C 1
ATOM 1275 O O . ASN A 1 157 ? 8.008 -15.350 14.231 1.00 53.41 157 ASN A O 1
ATOM 1279 N N . LEU A 1 158 ? 8.539 -13.186 14.219 1.00 49.22 158 LEU A N 1
ATOM 1280 C CA . LEU A 1 158 ? 9.983 -13.390 14.072 1.00 49.22 158 LEU A CA 1
ATOM 1281 C C . LEU A 1 158 ? 10.712 -13.641 15.405 1.00 49.22 158 LEU A C 1
ATOM 1283 O O . LEU A 1 158 ? 11.866 -14.060 15.375 1.00 49.22 158 LEU A O 1
ATOM 1287 N N . PHE A 1 159 ? 10.078 -13.390 16.560 1.00 44.12 159 PHE A N 1
ATOM 1288 C CA . PHE A 1 159 ? 10.761 -13.417 17.867 1.00 44.12 159 PHE A CA 1
ATOM 1289 C C . PHE A 1 159 ? 9.947 -14.018 19.023 1.00 44.12 159 PHE A C 1
ATOM 1291 O O . PHE A 1 159 ? 10.305 -13.805 20.184 1.00 44.12 159 PHE A O 1
ATOM 1298 N N . ASP A 1 160 ? 8.867 -14.758 18.757 1.00 47.72 160 ASP A N 1
ATOM 1299 C CA . ASP A 1 160 ? 8.053 -15.319 19.849 1.00 47.72 160 ASP A CA 1
ATOM 1300 C C . ASP A 1 160 ? 8.793 -16.387 20.678 1.00 47.72 160 ASP A C 1
ATOM 1302 O O . ASP A 1 160 ? 8.521 -16.530 21.870 1.00 47.72 160 ASP A O 1
ATOM 1306 N N . ASP A 1 161 ? 9.818 -17.024 20.104 1.00 48.06 161 ASP A N 1
ATOM 1307 C CA . ASP A 1 161 ? 10.617 -18.060 20.771 1.00 48.06 161 ASP A CA 1
ATOM 1308 C C . ASP A 1 161 ? 11.811 -17.522 21.587 1.00 48.06 161 ASP A C 1
ATOM 1310 O O . ASP A 1 161 ? 12.556 -18.308 22.175 1.00 48.06 161 ASP A O 1
ATOM 1314 N N . VAL A 1 162 ? 12.034 -16.199 21.644 1.00 46.75 162 VAL A N 1
ATOM 1315 C CA . VAL A 1 162 ? 13.171 -15.612 22.379 1.00 46.75 162 VAL A CA 1
ATOM 1316 C C . VAL A 1 162 ? 12.683 -14.869 23.630 1.00 46.75 162 VAL A C 1
ATOM 1318 O O . VAL A 1 162 ? 12.152 -13.756 23.522 1.00 46.75 162 VAL A O 1
ATOM 1321 N N . PRO A 1 163 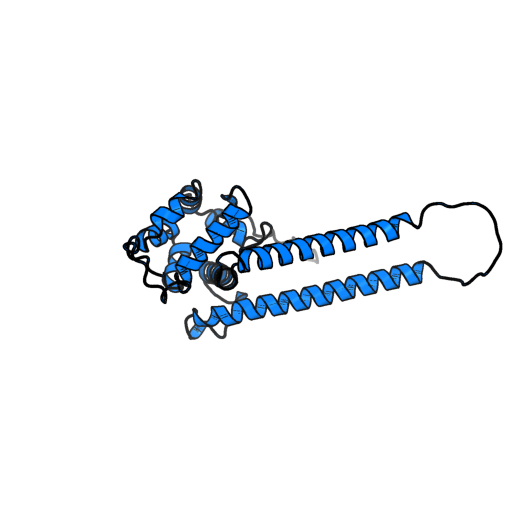? 12.906 -15.417 24.843 1.00 44.97 163 PRO A N 1
ATOM 1322 C CA . PRO A 1 163 ? 12.637 -14.712 26.090 1.00 44.97 163 PRO A CA 1
ATOM 1323 C C . PRO A 1 163 ? 13.513 -13.460 26.153 1.00 44.97 163 PRO A C 1
ATOM 1325 O O . PRO A 1 163 ? 14.724 -13.534 26.348 1.00 44.97 163 PRO A O 1
ATOM 1328 N N . THR A 1 164 ? 12.913 -12.291 25.948 1.00 48.06 164 THR A N 1
ATOM 1329 C CA . THR A 1 164 ? 13.635 -11.019 26.013 1.00 48.06 164 THR A CA 1
ATOM 1330 C C . THR A 1 164 ? 13.412 -10.400 27.391 1.00 48.06 164 THR A C 1
ATOM 1332 O O . THR A 1 164 ? 12.274 -10.143 27.772 1.00 48.06 164 THR A O 1
ATOM 1335 N N . SER A 1 165 ? 14.492 -10.127 28.134 1.00 48.19 165 SER A N 1
ATOM 1336 C CA . SER A 1 165 ? 14.473 -9.503 29.476 1.00 48.19 165 SER A CA 1
ATOM 1337 C C . SER A 1 165 ? 14.046 -8.026 29.495 1.00 48.19 165 SER A C 1
ATOM 1339 O O . SER A 1 165 ? 14.087 -7.381 30.540 1.00 48.19 165 SER A O 1
ATOM 1341 N N . ILE A 1 166 ? 13.662 -7.467 28.347 1.00 47.84 166 ILE A N 1
ATOM 1342 C CA . ILE A 1 166 ? 13.192 -6.089 28.213 1.00 47.84 166 ILE A CA 1
ATOM 1343 C C . ILE A 1 166 ? 11.660 -6.145 28.206 1.00 47.84 166 ILE A C 1
ATOM 1345 O O . ILE A 1 166 ? 11.111 -6.939 27.438 1.00 47.84 166 ILE A O 1
ATOM 1349 N N . PRO A 1 167 ? 10.947 -5.338 29.018 1.00 44.91 167 PRO A N 1
ATOM 1350 C CA . PRO A 1 167 ? 9.490 -5.296 28.981 1.00 44.91 167 PRO A CA 1
ATOM 1351 C C . PRO A 1 167 ? 9.047 -5.055 27.538 1.00 44.91 167 PRO A C 1
ATOM 1353 O O . PRO A 1 167 ? 9.375 -4.008 26.977 1.00 44.91 167 PRO A O 1
ATOM 1356 N N . ARG A 1 168 ? 8.361 -6.034 26.923 1.00 53.09 168 ARG A N 1
ATOM 1357 C CA . ARG A 1 168 ? 7.809 -5.915 25.565 1.00 53.09 168 ARG A CA 1
ATOM 1358 C C . ARG A 1 168 ? 7.097 -4.565 25.481 1.00 53.09 168 ARG A C 1
ATOM 1360 O O . ARG A 1 168 ? 6.103 -4.350 26.178 1.00 53.09 168 ARG A O 1
ATOM 1367 N N . MET A 1 169 ? 7.659 -3.642 24.696 1.00 49.12 169 MET A N 1
ATOM 1368 C CA . MET A 1 169 ? 7.077 -2.324 24.454 1.00 49.12 169 MET A CA 1
ATOM 1369 C C . MET A 1 169 ? 5.597 -2.517 24.114 1.00 49.12 169 MET A C 1
ATOM 1371 O O . MET A 1 169 ? 5.288 -3.328 23.248 1.00 49.12 169 MET A O 1
ATOM 1375 N N . LYS A 1 170 ? 4.710 -1.850 24.871 1.00 54.28 170 LYS A N 1
ATOM 1376 C CA . LYS A 1 170 ? 3.241 -1.795 24.717 1.00 54.28 170 LYS A CA 1
ATOM 1377 C C . LYS A 1 170 ? 2.663 -2.822 23.735 1.00 54.28 170 LYS A C 1
ATOM 1379 O O . LYS A 1 170 ? 2.614 -2.529 22.553 1.00 54.28 170 LYS A O 1
ATOM 1384 N N . LYS A 1 171 ? 2.183 -3.960 24.256 1.00 67.50 171 LYS A N 1
ATOM 1385 C CA . LYS A 1 171 ? 1.252 -4.941 23.650 1.00 67.50 171 LYS A CA 1
ATOM 1386 C C . LYS A 1 171 ? 0.857 -4.631 22.187 1.00 67.50 171 LYS A C 1
ATOM 1388 O O . LYS A 1 171 ? -0.273 -4.225 21.927 1.00 67.50 171 LYS A O 1
ATOM 1393 N N . ILE A 1 172 ? 1.805 -4.778 21.260 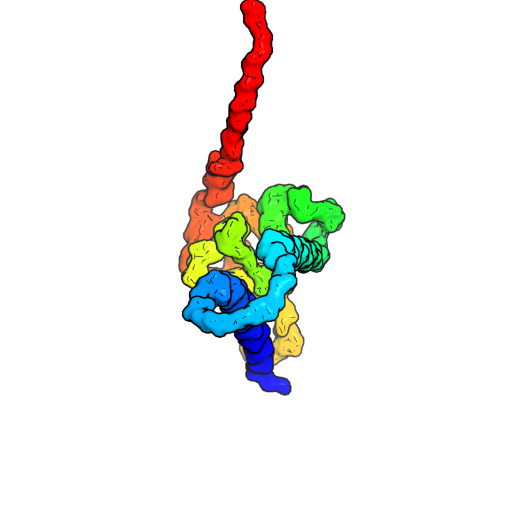1.00 73.88 172 ILE A N 1
ATOM 1394 C CA . ILE A 1 172 ? 1.565 -4.555 19.833 1.00 73.88 172 ILE A CA 1
ATOM 1395 C C . ILE A 1 172 ? 0.602 -5.651 19.390 1.00 73.88 172 ILE A C 1
ATOM 1397 O O . ILE A 1 172 ? 0.828 -6.826 19.687 1.00 73.88 172 ILE A O 1
ATOM 1401 N N . GLN A 1 173 ? -0.498 -5.270 18.747 1.00 82.25 173 GLN A N 1
ATOM 1402 C CA . GLN A 1 173 ? -1.513 -6.213 18.295 1.00 82.25 173 GLN A CA 1
ATOM 1403 C C . GLN A 1 173 ? -1.533 -6.260 16.771 1.00 82.25 173 GLN A C 1
ATOM 1405 O O . GLN A 1 173 ? -1.595 -5.225 16.117 1.00 82.25 173 GLN A O 1
ATOM 1410 N N . THR A 1 174 ? -1.557 -7.460 16.201 1.00 86.81 174 THR A N 1
ATOM 1411 C CA . THR A 1 174 ? -1.784 -7.642 14.766 1.00 86.81 174 THR A CA 1
ATOM 1412 C C . THR A 1 174 ? -3.213 -7.227 14.405 1.00 86.81 174 THR A C 1
ATOM 1414 O O . THR A 1 174 ? -4.176 -7.601 15.084 1.00 86.81 174 THR A O 1
ATOM 1417 N N . ALA A 1 175 ? -3.368 -6.433 13.350 1.00 88.31 175 ALA A N 1
ATOM 1418 C CA . ALA A 1 175 ? -4.664 -6.145 12.758 1.00 88.31 175 ALA A CA 1
ATOM 1419 C C . ALA A 1 175 ? -5.106 -7.331 11.898 1.00 88.31 175 ALA A C 1
ATOM 1421 O O . ALA A 1 175 ? -4.321 -7.921 11.160 1.00 88.31 175 ALA A O 1
ATOM 1422 N N . THR A 1 176 ? -6.386 -7.670 11.961 1.00 90.31 176 THR A N 1
ATOM 1423 C CA . THR A 1 176 ? -6.967 -8.592 10.987 1.00 90.31 176 THR A CA 1
ATOM 1424 C C . THR A 1 176 ? -6.986 -7.934 9.610 1.00 90.31 176 THR A C 1
ATOM 1426 O O . THR A 1 176 ? -7.133 -6.714 9.491 1.00 90.31 176 THR A O 1
ATOM 1429 N N . PHE A 1 177 ? -6.921 -8.744 8.552 1.00 90.88 177 PHE A N 1
ATOM 1430 C CA . PHE A 1 177 ? -7.042 -8.232 7.188 1.00 90.88 177 PHE A CA 1
ATOM 1431 C C . PHE A 1 177 ? -8.325 -7.402 7.001 1.00 90.88 177 PHE A C 1
ATOM 1433 O O . PHE A 1 177 ? -8.306 -6.362 6.346 1.00 90.88 177 PHE A O 1
ATOM 1440 N N . THR A 1 178 ? -9.424 -7.811 7.645 1.00 90.62 178 THR A N 1
ATOM 1441 C CA . THR A 1 178 ? -10.704 -7.095 7.588 1.00 90.62 178 THR A CA 1
ATOM 1442 C C . THR A 1 178 ? -10.684 -5.732 8.267 1.00 90.62 178 THR A C 1
ATOM 1444 O O . THR A 1 178 ? -11.260 -4.790 7.729 1.00 90.62 178 THR A O 1
ATOM 1447 N N . GLU A 1 179 ? -10.024 -5.598 9.418 1.00 92.94 179 GLU A N 1
ATOM 1448 C CA . GLU A 1 179 ? -9.808 -4.283 10.036 1.00 92.94 179 GLU A CA 1
ATOM 1449 C C . GLU A 1 179 ? -8.952 -3.393 9.130 1.00 92.94 179 GLU A C 1
ATOM 1451 O O . GLU A 1 179 ? -9.260 -2.216 8.962 1.00 92.94 179 GLU A O 1
ATOM 1456 N N . PHE A 1 180 ? -7.917 -3.966 8.510 1.00 93.06 180 PHE A N 1
ATOM 1457 C CA . PHE A 1 180 ? -6.985 -3.232 7.662 1.00 93.06 180 PHE A CA 1
ATOM 1458 C C . PHE A 1 180 ? -7.650 -2.630 6.420 1.00 93.06 180 PHE A C 1
ATOM 1460 O O . PHE A 1 180 ? -7.580 -1.416 6.226 1.00 93.06 180 PHE A O 1
ATOM 1467 N N . TRP A 1 181 ? -8.335 -3.437 5.599 1.00 92.12 181 TRP A N 1
ATOM 1468 C CA . TRP A 1 181 ? -8.938 -2.906 4.370 1.00 92.12 181 TRP A CA 1
ATOM 1469 C C . TRP A 1 181 ? -10.114 -1.967 4.645 1.00 92.12 181 TRP A C 1
ATOM 1471 O O . TRP A 1 181 ? -10.315 -1.015 3.893 1.00 92.12 181 TRP A O 1
ATOM 1481 N N . LYS A 1 182 ? -10.856 -2.173 5.743 1.00 92.12 182 LYS A N 1
ATOM 1482 C CA . LYS A 1 182 ? -11.913 -1.241 6.161 1.00 92.12 182 LYS A CA 1
ATOM 1483 C C . LYS A 1 182 ? -11.345 0.093 6.620 1.00 92.12 182 LYS A C 1
ATOM 1485 O O . LYS A 1 182 ? -11.871 1.126 6.230 1.00 92.12 182 LYS A O 1
ATOM 1490 N N . ALA A 1 183 ? -10.267 0.080 7.407 1.00 91.75 183 ALA A N 1
ATOM 1491 C CA . ALA A 1 183 ? -9.607 1.311 7.831 1.00 91.75 183 ALA A CA 1
ATOM 1492 C C . ALA A 1 183 ? -9.006 2.075 6.645 1.00 91.75 183 ALA A C 1
ATOM 1494 O O . ALA A 1 183 ? -9.028 3.305 6.633 1.00 91.75 183 ALA A O 1
ATOM 1495 N N . TYR A 1 184 ? -8.502 1.355 5.637 1.00 90.88 184 TYR A N 1
ATOM 1496 C CA . TYR A 1 184 ? -8.061 1.951 4.379 1.00 90.88 184 TYR A CA 1
ATOM 1497 C C . TYR A 1 184 ? -9.220 2.628 3.635 1.00 90.88 184 TYR A C 1
ATOM 1499 O O . TYR A 1 184 ? -9.122 3.800 3.288 1.00 90.88 184 TYR A O 1
ATOM 1507 N N . GLU A 1 185 ? -10.340 1.922 3.461 1.00 89.56 185 GLU A N 1
ATOM 1508 C CA . GLU A 1 185 ? -11.532 2.441 2.781 1.00 89.56 185 GLU A CA 1
ATOM 1509 C C . GLU A 1 185 ? -12.133 3.666 3.485 1.00 89.56 185 GLU A C 1
ATOM 1511 O O . GLU A 1 185 ? -12.527 4.627 2.828 1.00 89.56 185 GLU A O 1
ATOM 1516 N N . SER A 1 186 ? -12.172 3.667 4.821 1.00 88.50 186 SER A N 1
ATOM 1517 C CA . SER A 1 186 ? -12.721 4.778 5.603 1.00 88.50 186 SER A CA 1
ATOM 1518 C C . SER A 1 186 ? -11.728 5.911 5.882 1.00 88.50 186 SER A C 1
ATOM 1520 O O . SER A 1 186 ? -12.090 6.859 6.576 1.00 88.50 186 SER A O 1
ATOM 1522 N N . GLY A 1 187 ? -10.478 5.819 5.412 1.00 87.56 187 GLY A N 1
ATOM 1523 C CA . GLY A 1 187 ? -9.442 6.822 5.693 1.00 87.56 187 GLY A CA 1
ATOM 1524 C C . GLY A 1 187 ? -9.014 6.889 7.167 1.00 87.56 187 GLY A C 1
ATOM 1525 O O . GLY A 1 187 ? -8.525 7.911 7.634 1.00 87.56 187 GLY A O 1
ATOM 1526 N N . THR A 1 188 ? -9.191 5.809 7.932 1.00 91.62 188 THR A N 1
ATOM 1527 C CA . THR A 1 188 ? -8.861 5.732 9.370 1.00 91.62 188 THR A CA 1
ATOM 1528 C C . THR A 1 188 ? -7.601 4.905 9.642 1.00 91.62 188 THR A C 1
ATOM 1530 O O . THR A 1 188 ? -7.367 4.455 10.764 1.00 91.62 188 THR A O 1
ATOM 1533 N N . MET A 1 189 ? -6.741 4.732 8.633 1.00 91.12 189 MET A N 1
ATOM 1534 C CA . MET A 1 189 ? -5.506 3.939 8.718 1.00 91.12 189 MET A CA 1
ATOM 1535 C C . MET A 1 189 ? -4.589 4.375 9.877 1.00 91.12 189 MET A C 1
ATOM 1537 O O . MET A 1 189 ? -4.077 3.537 10.617 1.00 91.12 189 MET A O 1
ATOM 1541 N N . ILE A 1 190 ? -4.442 5.686 10.094 1.00 92.38 190 ILE A N 1
ATOM 1542 C CA . ILE A 1 190 ? -3.652 6.252 11.202 1.00 92.38 190 ILE A CA 1
ATOM 1543 C C . ILE A 1 190 ? -4.221 5.833 12.563 1.00 92.38 190 ILE A C 1
ATOM 1545 O O . ILE A 1 190 ? -3.477 5.429 13.457 1.00 92.38 190 ILE A O 1
ATOM 1549 N N . GLN A 1 191 ? -5.547 5.872 12.707 1.00 92.56 191 GLN A N 1
ATOM 1550 C CA . GLN A 1 191 ? -6.231 5.470 13.936 1.00 92.56 191 GLN A CA 1
ATOM 1551 C C . GLN A 1 191 ? -6.067 3.968 14.187 1.00 92.56 191 GLN A C 1
ATOM 1553 O O . GLN A 1 191 ? -5.823 3.563 15.324 1.00 92.56 191 GLN A O 1
ATOM 1558 N N . LEU A 1 192 ? -6.137 3.146 13.132 1.00 93.31 192 LEU A N 1
ATOM 1559 C CA . LEU A 1 192 ? -5.877 1.711 13.228 1.00 93.31 192 LEU A CA 1
ATOM 1560 C C . LEU A 1 192 ? -4.452 1.453 13.736 1.00 93.31 192 LEU A C 1
ATOM 1562 O O . LEU A 1 192 ? -4.293 0.747 14.730 1.00 93.31 192 LEU A O 1
ATOM 1566 N N . MET A 1 193 ? -3.436 2.063 13.117 1.00 91.94 193 MET A N 1
ATOM 1567 C CA . MET A 1 193 ? -2.036 1.926 13.542 1.00 91.94 193 MET A CA 1
ATOM 1568 C C . MET A 1 193 ? -1.850 2.310 15.015 1.00 91.94 193 MET A C 1
ATOM 1570 O O . MET A 1 193 ? -1.266 1.551 15.791 1.00 91.94 193 MET A O 1
ATOM 1574 N N . ASP A 1 194 ? -2.395 3.454 15.429 1.00 91.88 194 ASP A N 1
ATOM 1575 C CA . ASP A 1 194 ? -2.285 3.932 16.806 1.00 91.88 194 ASP A CA 1
ATOM 1576 C C . ASP A 1 194 ? -3.007 2.994 17.795 1.00 91.88 194 ASP A C 1
ATOM 1578 O O . ASP A 1 194 ? -2.446 2.668 18.846 1.00 91.88 194 ASP A O 1
ATOM 1582 N N . SER A 1 195 ? -4.198 2.490 17.442 1.00 91.69 195 SER A N 1
ATOM 1583 C CA . SER A 1 195 ? -4.978 1.553 18.271 1.00 91.69 195 SER A CA 1
ATOM 1584 C C . SER A 1 195 ? -4.291 0.199 18.470 1.00 91.69 195 SER A C 1
ATOM 1586 O O . SER A 1 195 ? -4.432 -0.426 19.520 1.00 91.69 195 SER A O 1
ATOM 1588 N N . LYS A 1 196 ? -3.502 -0.233 17.481 1.00 89.69 196 LYS A N 1
ATOM 1589 C CA . LYS A 1 196 ? -2.750 -1.493 17.485 1.00 89.69 196 LYS A CA 1
ATOM 1590 C C . LYS A 1 196 ? -1.357 -1.360 18.117 1.00 89.69 196 LYS A C 1
ATOM 1592 O O . LYS A 1 196 ? -0.611 -2.334 18.174 1.00 89.69 196 LYS A O 1
ATOM 1597 N N . GLY A 1 197 ? -1.012 -0.172 18.625 1.00 87.38 197 GLY A N 1
ATOM 1598 C CA . GLY A 1 197 ? 0.253 0.097 19.316 1.00 87.38 197 GLY A CA 1
ATOM 1599 C C . GLY A 1 197 ? 1.397 0.557 18.407 1.00 87.38 197 GLY A C 1
ATOM 1600 O O . GLY A 1 197 ? 2.505 0.774 18.895 1.00 87.38 197 GLY A O 1
ATOM 1601 N N . PHE A 1 198 ? 1.147 0.782 17.114 1.00 88.19 198 PHE A N 1
ATOM 1602 C CA . PHE A 1 198 ? 2.170 1.159 16.131 1.00 88.19 198 PHE A CA 1
ATOM 1603 C C . PHE A 1 198 ? 2.496 2.656 16.095 1.00 88.19 198 PHE A C 1
ATOM 1605 O O . PHE A 1 198 ? 3.327 3.074 15.292 1.00 88.19 198 PHE A O 1
ATOM 1612 N N . LYS A 1 199 ? 1.916 3.469 16.986 1.00 88.88 199 LYS A N 1
ATOM 1613 C CA . LYS A 1 199 ? 2.120 4.927 17.012 1.00 88.88 199 LYS A CA 1
ATOM 1614 C C . LYS A 1 199 ? 3.597 5.337 16.971 1.00 88.88 199 LYS A C 1
ATOM 1616 O O . LYS A 1 199 ? 3.970 6.209 16.199 1.00 88.88 199 LYS A O 1
ATOM 1621 N N . GLN A 1 200 ? 4.455 4.695 17.769 1.00 85.62 200 GLN A N 1
ATOM 1622 C CA . GLN A 1 200 ? 5.889 5.024 17.802 1.00 85.62 200 GLN A CA 1
ATOM 1623 C C . GLN A 1 200 ? 6.620 4.682 16.497 1.00 85.62 200 GLN A C 1
ATOM 1625 O O . GLN A 1 200 ? 7.570 5.372 16.144 1.00 85.62 200 GLN A O 1
ATOM 1630 N N . TYR A 1 201 ? 6.180 3.646 15.781 1.00 85.19 201 TYR A N 1
ATOM 1631 C CA . TYR A 1 201 ? 6.734 3.284 14.475 1.00 85.19 201 TYR A CA 1
ATOM 1632 C C . TYR A 1 201 ? 6.236 4.234 13.392 1.00 85.19 201 TYR A C 1
ATOM 1634 O O . TYR A 1 201 ? 7.018 4.728 12.592 1.00 85.19 201 TYR A O 1
ATOM 1642 N N . ARG A 1 202 ? 4.940 4.551 13.413 1.00 89.12 202 ARG A N 1
ATOM 1643 C CA . ARG A 1 202 ? 4.306 5.473 12.471 1.00 89.12 202 ARG A CA 1
ATOM 1644 C C . ARG A 1 202 ? 4.919 6.874 12.523 1.00 89.12 202 ARG A C 1
ATOM 1646 O O . ARG A 1 202 ? 5.120 7.481 11.481 1.00 89.12 202 ARG A O 1
ATOM 1653 N N . LEU A 1 203 ? 5.254 7.368 13.717 1.00 89.56 203 LEU A N 1
ATOM 1654 C CA . LEU A 1 203 ? 5.887 8.680 13.908 1.00 89.56 203 LEU A CA 1
ATOM 1655 C C . LEU A 1 203 ? 7.303 8.785 13.312 1.00 89.56 203 LEU A C 1
ATOM 1657 O O . LEU A 1 203 ? 7.827 9.890 13.221 1.00 89.56 203 LEU A O 1
ATOM 1661 N N . GLN A 1 204 ? 7.915 7.672 12.890 1.00 88.06 204 GLN A N 1
ATOM 1662 C CA . GLN A 1 204 ? 9.175 7.696 12.137 1.00 88.06 204 GLN A CA 1
ATOM 1663 C C . GLN A 1 204 ? 8.983 8.191 10.697 1.00 88.06 204 GLN A C 1
ATOM 1665 O O . GLN A 1 204 ? 9.970 8.501 10.043 1.00 88.06 204 GLN A O 1
ATOM 1670 N N . PHE A 1 205 ? 7.736 8.296 10.224 1.00 89.38 205 PHE A N 1
ATOM 1671 C CA . PHE A 1 205 ? 7.374 8.772 8.891 1.00 89.38 205 PHE A CA 1
ATOM 1672 C C . PHE A 1 205 ? 6.620 10.109 9.010 1.00 89.38 205 PHE A C 1
ATOM 1674 O O . PHE A 1 205 ? 5.398 10.109 9.197 1.00 89.38 205 PHE A O 1
ATOM 1681 N N . PRO A 1 206 ? 7.313 11.262 8.924 1.00 86.88 206 PRO A N 1
ATOM 1682 C CA . PRO A 1 206 ? 6.737 12.567 9.263 1.00 86.88 206 PRO A CA 1
ATOM 1683 C C . PRO A 1 206 ? 5.512 12.952 8.426 1.00 86.88 206 PRO A C 1
ATOM 1685 O O . PRO A 1 206 ? 4.561 13.520 8.956 1.00 86.88 206 PRO A O 1
ATOM 1688 N N . TYR A 1 207 ? 5.509 12.609 7.136 1.00 87.81 207 TYR A N 1
ATOM 1689 C CA . TYR A 1 207 ? 4.454 13.012 6.197 1.00 87.81 207 TYR A CA 1
ATOM 1690 C C . TYR A 1 207 ? 3.359 11.956 6.005 1.00 87.81 207 TYR A C 1
ATOM 1692 O O . TYR A 1 207 ? 2.373 12.200 5.311 1.00 87.81 207 TYR A O 1
ATOM 1700 N N . LEU A 1 208 ? 3.498 10.782 6.627 1.00 88.44 208 LEU A N 1
ATOM 1701 C CA . LEU A 1 208 ? 2.548 9.681 6.459 1.00 88.44 208 LEU A CA 1
ATOM 1702 C C . LEU A 1 208 ? 1.176 10.013 7.064 1.00 88.44 208 LEU A C 1
ATOM 1704 O O . LEU A 1 208 ? 0.141 9.660 6.506 1.00 88.44 208 LEU A O 1
ATOM 1708 N N . GLU A 1 209 ? 1.158 10.708 8.205 1.00 89.06 209 GLU A N 1
ATOM 1709 C CA . GLU A 1 209 ? -0.086 11.140 8.853 1.00 89.06 209 GLU A CA 1
ATOM 1710 C C . GLU A 1 209 ? -0.843 12.158 8.010 1.00 89.06 209 GLU A C 1
ATOM 1712 O O . GLU A 1 209 ? -2.040 11.997 7.773 1.00 89.06 209 GLU A O 1
ATOM 1717 N N . GLU A 1 210 ? -0.134 13.170 7.518 1.00 87.62 210 GLU A N 1
ATOM 1718 C CA . GLU A 1 210 ? -0.693 14.196 6.644 1.00 87.62 210 GLU A CA 1
ATOM 1719 C C . GLU A 1 210 ? -1.245 13.580 5.353 1.00 87.62 210 GLU A C 1
ATOM 1721 O O . GLU A 1 210 ? -2.355 13.918 4.937 1.00 87.62 210 GLU A O 1
ATOM 1726 N N . PHE A 1 211 ? -0.528 12.610 4.777 1.00 88.19 211 PHE A N 1
ATOM 1727 C CA . PHE A 1 211 ? -0.950 11.892 3.576 1.00 88.19 211 PHE A CA 1
ATOM 1728 C C . PHE A 1 211 ? -2.294 11.171 3.755 1.00 88.19 211 PHE A C 1
ATOM 1730 O O . PHE A 1 211 ? -3.176 11.302 2.908 1.00 88.19 211 PHE A O 1
ATOM 1737 N N . PHE A 1 212 ? -2.475 10.434 4.856 1.00 84.56 212 PHE A N 1
ATOM 1738 C CA . PHE A 1 212 ? -3.715 9.689 5.110 1.00 84.56 212 PHE A CA 1
ATOM 1739 C C . PHE A 1 212 ? -4.855 10.541 5.685 1.00 84.56 212 PHE A C 1
ATOM 1741 O O . PHE A 1 212 ? -6.012 10.147 5.571 1.00 84.56 212 PHE A O 1
ATOM 1748 N N . THR A 1 213 ? -4.546 11.677 6.317 1.00 82.19 213 THR A N 1
ATOM 1749 C CA . THR A 1 213 ? -5.551 12.571 6.927 1.00 82.19 213 THR A CA 1
ATOM 1750 C C . THR A 1 213 ? -6.081 13.604 5.932 1.00 82.19 213 THR A C 1
ATOM 1752 O O . THR A 1 213 ? -7.191 14.114 6.092 1.00 82.19 213 THR A O 1
ATOM 1755 N N . SER A 1 214 ? -5.310 13.910 4.887 1.00 72.12 214 SER A N 1
ATOM 1756 C CA . SER A 1 214 ? -5.771 14.761 3.793 1.00 72.12 214 SER A CA 1
ATOM 1757 C C . SER A 1 214 ? -6.970 14.115 3.078 1.00 72.12 214 SER A C 1
ATOM 1759 O O . SER A 1 214 ? -6.992 12.890 2.922 1.00 72.12 214 SER A O 1
ATOM 1761 N N . PRO A 1 215 ? -7.980 14.902 2.642 1.00 57.03 215 PRO A N 1
ATOM 1762 C CA . PRO A 1 215 ? -9.158 14.371 1.967 1.00 57.03 215 PRO A CA 1
ATOM 1763 C C . PRO A 1 215 ? -8.735 13.459 0.819 1.00 57.03 215 PRO A C 1
ATOM 1765 O O . PRO A 1 215 ? -7.733 13.751 0.161 1.00 57.03 215 PRO A O 1
ATOM 1768 N N . PRO A 1 216 ? -9.465 12.361 0.568 1.00 52.97 216 PRO A N 1
ATOM 1769 C CA . PRO A 1 216 ? -8.845 11.188 -0.004 1.00 52.97 216 PRO A CA 1
ATOM 1770 C C . PRO A 1 216 ? -8.245 11.530 -1.362 1.00 52.97 216 PRO A C 1
ATOM 1772 O O . PRO A 1 216 ? -8.956 11.879 -2.306 1.00 52.97 216 PRO A O 1
ATOM 1775 N N . SER A 1 217 ? -6.938 11.344 -1.487 1.00 48.41 217 SER A N 1
ATOM 1776 C CA . SER A 1 217 ? -6.273 11.155 -2.777 1.00 48.41 217 SER A CA 1
ATOM 1777 C C . SER A 1 217 ? -6.943 10.024 -3.588 1.00 48.41 217 SER A C 1
ATOM 1779 O O . SER A 1 217 ? -6.892 10.027 -4.817 1.00 48.41 217 SER A O 1
ATOM 1781 N N . ILE A 1 218 ? -7.677 9.132 -2.906 1.00 48.81 218 ILE A N 1
ATOM 1782 C CA . ILE A 1 218 ? -8.625 8.146 -3.453 1.00 48.81 218 ILE A CA 1
ATOM 1783 C C . ILE A 1 218 ? -9.781 8.817 -4.235 1.00 48.81 218 ILE A C 1
ATOM 1785 O O . ILE A 1 218 ? -10.126 8.362 -5.324 1.00 48.81 218 ILE A O 1
ATOM 1789 N N . ASN A 1 219 ? -10.340 9.936 -3.752 1.00 40.62 219 ASN A N 1
ATOM 1790 C CA . ASN A 1 219 ? -11.453 10.654 -4.396 1.00 40.62 219 ASN A CA 1
ATOM 1791 C C . ASN A 1 219 ? -11.006 11.533 -5.572 1.00 40.62 219 ASN A C 1
ATOM 1793 O O . ASN A 1 219 ? -11.770 11.711 -6.518 1.00 40.62 219 ASN A O 1
ATOM 1797 N N . LEU A 1 220 ? -9.768 12.042 -5.564 1.00 42.34 220 LEU A N 1
ATOM 1798 C CA . LEU A 1 220 ? -9.208 12.739 -6.733 1.00 42.34 220 LEU A CA 1
ATOM 1799 C C . LEU A 1 220 ? -9.026 11.805 -7.942 1.00 42.34 220 LEU A C 1
ATOM 1801 O O . LEU A 1 220 ? -8.992 12.264 -9.082 1.00 42.34 220 LEU A O 1
ATOM 1805 N N . ARG A 1 221 ? -8.918 10.489 -7.724 1.00 46.66 221 ARG A N 1
ATOM 1806 C CA . ARG A 1 221 ? -8.561 9.538 -8.784 1.00 46.66 221 ARG A CA 1
ATOM 1807 C C . ARG A 1 221 ? -9.748 8.964 -9.550 1.00 46.66 221 ARG A C 1
ATOM 1809 O O . ARG A 1 221 ? -9.588 8.662 -10.730 1.00 46.66 221 ARG A O 1
ATOM 1816 N N . SER A 1 222 ? -10.925 8.884 -8.925 1.00 38.53 222 SER A N 1
ATOM 1817 C CA . SER A 1 222 ? -12.153 8.444 -9.606 1.00 38.53 222 SER A CA 1
ATOM 1818 C C . SER A 1 222 ? -12.539 9.391 -10.759 1.00 38.53 222 SER A C 1
ATOM 1820 O O . SER A 1 222 ? -13.073 8.956 -11.775 1.00 38.53 222 SER A O 1
ATOM 1822 N N . SER A 1 223 ? -12.179 10.678 -10.667 1.00 40.38 223 SER A N 1
ATOM 1823 C CA . SER A 1 223 ? -12.435 11.679 -11.713 1.00 40.38 223 SER A CA 1
ATOM 1824 C C . SER A 1 223 ? -11.258 11.935 -12.667 1.00 40.38 223 SER A C 1
ATOM 1826 O O . SER A 1 223 ? -11.494 12.347 -13.799 1.00 40.38 223 SER A O 1
ATOM 1828 N N . MET A 1 224 ? -10.004 11.674 -12.271 1.00 35.16 224 MET A N 1
ATOM 1829 C CA . MET A 1 224 ? -8.829 11.947 -13.123 1.00 35.16 224 MET A CA 1
ATOM 1830 C C . MET A 1 224 ? -8.500 10.855 -14.156 1.00 35.16 224 MET A C 1
ATOM 1832 O O . MET A 1 224 ? -7.812 11.152 -15.129 1.00 35.16 224 MET A O 1
ATOM 1836 N N . TRP A 1 225 ? -8.963 9.613 -13.970 1.00 39.38 225 TRP A N 1
ATOM 1837 C CA . TRP A 1 225 ? -8.573 8.461 -14.806 1.00 39.38 225 TRP A CA 1
ATOM 1838 C C . TRP A 1 225 ? -9.749 7.772 -15.506 1.00 39.38 225 TRP A C 1
ATOM 1840 O O . TRP A 1 225 ? -9.688 6.579 -15.794 1.00 39.38 225 TRP A O 1
ATOM 1850 N N . THR A 1 226 ? -10.809 8.514 -15.835 1.00 38.47 226 THR A N 1
ATOM 1851 C CA . THR A 1 226 ? -11.702 8.066 -16.910 1.00 38.47 226 THR A CA 1
ATOM 1852 C C . THR A 1 226 ? -11.034 8.431 -18.239 1.00 38.47 226 THR A C 1
ATOM 1854 O O . THR A 1 226 ? -10.907 9.619 -18.546 1.00 38.47 226 THR A O 1
ATOM 1857 N N . PRO A 1 227 ? -10.531 7.467 -19.039 1.00 33.62 227 PRO A N 1
ATOM 1858 C CA . PRO A 1 227 ? -10.201 7.782 -20.418 1.00 33.62 227 PRO A CA 1
ATOM 1859 C C . PRO A 1 227 ? -11.479 8.321 -21.059 1.00 33.62 227 PRO A C 1
ATOM 1861 O O . PRO A 1 227 ? -12.527 7.673 -20.994 1.00 33.62 227 PRO A O 1
ATOM 1864 N N . LYS A 1 228 ? -11.414 9.535 -21.622 1.00 34.88 228 LYS A N 1
ATOM 1865 C CA . LYS A 1 228 ? -12.526 10.063 -22.415 1.00 34.88 228 LYS A CA 1
ATOM 1866 C C . LYS A 1 228 ? -12.872 9.002 -23.463 1.00 34.88 228 LYS A C 1
ATOM 1868 O O . LYS A 1 228 ? -11.935 8.489 -24.085 1.00 34.88 228 LYS A O 1
ATOM 1873 N N . PRO A 1 229 ? -14.155 8.642 -23.646 1.00 40.66 229 PRO A N 1
ATOM 1874 C CA . PRO A 1 229 ? -14.522 7.772 -24.746 1.00 40.66 229 PRO A CA 1
ATOM 1875 C C . PRO A 1 229 ? -13.969 8.405 -26.021 1.00 40.66 229 PRO A C 1
ATOM 1877 O O . PRO A 1 229 ? -14.172 9.591 -26.283 1.00 40.66 229 PRO A O 1
ATOM 1880 N N . VAL A 1 230 ? -13.167 7.631 -26.746 1.00 43.19 230 VAL A N 1
ATOM 1881 C CA . VAL A 1 230 ? -12.759 7.985 -28.098 1.00 43.19 230 VAL A CA 1
ATOM 1882 C C . VAL A 1 230 ? -14.054 8.031 -28.892 1.00 43.19 230 VAL A C 1
ATOM 1884 O O . VAL A 1 230 ? -14.672 6.986 -29.092 1.00 43.19 230 VAL A O 1
ATOM 1887 N N . ASP A 1 231 ? -14.476 9.236 -29.278 1.00 41.41 231 ASP A N 1
ATOM 1888 C CA . ASP A 1 231 ? -15.538 9.440 -30.259 1.00 41.41 231 ASP A CA 1
ATOM 1889 C C . ASP A 1 231 ? -15.119 8.707 -31.534 1.00 41.41 231 ASP A C 1
ATOM 1891 O O . ASP A 1 231 ? -14.344 9.194 -32.360 1.00 41.41 231 ASP A O 1
ATOM 1895 N N . THR A 1 232 ? -15.601 7.478 -31.666 1.00 42.06 232 THR A N 1
ATOM 1896 C CA . THR A 1 232 ? -15.660 6.784 -32.939 1.00 42.06 232 THR A CA 1
ATOM 1897 C C . THR A 1 232 ? -16.825 7.427 -33.663 1.00 42.06 232 THR A C 1
ATOM 1899 O O . THR A 1 232 ? -17.980 7.059 -33.483 1.00 42.06 232 THR A O 1
ATOM 1902 N N . GLY A 1 233 ? -16.508 8.484 -34.412 1.00 37.38 233 GLY A N 1
ATOM 1903 C CA . GLY A 1 233 ? -17.428 9.112 -35.346 1.00 37.38 233 GLY A CA 1
ATOM 1904 C C . GLY A 1 233 ? -17.789 8.130 -36.456 1.00 37.38 233 GLY A C 1
ATOM 1905 O O . GLY A 1 233 ? -17.249 8.208 -37.555 1.00 37.38 233 GLY A O 1
ATOM 1906 N N . GLU A 1 234 ? -18.695 7.202 -36.162 1.00 37.91 234 GLU A N 1
ATOM 1907 C CA . GLU A 1 234 ? -19.508 6.529 -37.163 1.00 37.91 234 GLU A CA 1
ATOM 1908 C C . GLU A 1 234 ? -20.534 7.543 -37.659 1.00 37.91 234 GLU A C 1
ATOM 1910 O O . GLU A 1 234 ? -21.548 7.813 -37.019 1.00 37.91 234 GLU A O 1
ATOM 1915 N N . ASN A 1 235 ? -20.232 8.153 -38.801 1.00 39.38 235 ASN A N 1
ATOM 1916 C CA . ASN A 1 235 ? -21.190 8.949 -39.546 1.00 39.38 235 ASN A CA 1
ATOM 1917 C C . ASN A 1 235 ? -21.629 8.127 -40.764 1.00 39.38 235 ASN A C 1
ATOM 1919 O O . ASN A 1 235 ? -21.163 8.348 -41.880 1.00 39.38 235 ASN A O 1
ATOM 1923 N N . GLU A 1 236 ? -22.521 7.160 -40.535 1.00 39.78 236 GLU A N 1
ATOM 1924 C CA . GLU A 1 236 ? -23.367 6.599 -41.587 1.00 39.78 236 GLU A CA 1
ATOM 1925 C C . GLU A 1 236 ? -24.836 6.983 -41.360 1.00 39.78 236 GLU A C 1
ATOM 1927 O O . GLU A 1 236 ? -25.524 6.476 -40.481 1.00 39.78 236 GLU A O 1
ATOM 1932 N N . GLN A 1 237 ? -25.270 7.878 -42.252 1.00 42.91 237 GLN A N 1
ATOM 1933 C CA . GLN A 1 237 ? -26.578 7.950 -42.906 1.00 42.91 237 GLN A CA 1
ATOM 1934 C C . GLN A 1 237 ? -27.817 8.291 -42.066 1.00 42.91 237 GLN A C 1
ATOM 1936 O O . GLN A 1 237 ? -28.332 7.480 -41.301 1.00 42.91 237 GLN A O 1
ATOM 1941 N N . ARG A 1 238 ? -28.433 9.435 -42.403 1.00 34.75 238 ARG A N 1
ATOM 1942 C CA . ARG A 1 238 ? -29.897 9.553 -42.509 1.00 34.75 238 ARG A CA 1
ATOM 1943 C C . ARG A 1 238 ? -30.325 10.702 -43.440 1.00 34.75 238 ARG A C 1
ATOM 1945 O O . ARG A 1 238 ? -30.160 11.860 -43.078 1.00 34.75 238 ARG A O 1
ATOM 1952 N N . ILE A 1 239 ? -30.963 10.272 -44.538 1.00 41.12 239 ILE A N 1
ATOM 1953 C CA . ILE A 1 239 ? -32.046 10.891 -45.339 1.00 41.12 239 ILE A CA 1
ATOM 1954 C C . ILE A 1 239 ? -31.666 12.072 -46.234 1.00 41.12 239 ILE A C 1
ATOM 1956 O O . ILE A 1 239 ? -31.445 13.186 -45.719 1.00 41.12 239 ILE A O 1
#

Organism: NCBI:txid656917

Secondary structure (DSSP, 8-state):
--TTHHHHHHHHHHHHHHHHHHHHHHHHHHHHHTTS--------------HHHHHHHHHHHHHHHHHHHHHHHHHHHHHHHHHHGGGS-TTTTTS-GGG-SSHHHHHHHHHHHHHHTT----TTSHHHHHTTGGG-SSHHHHHHHHHHHHHHHH--TTSTTS--SS--STT--PPPHHHHHHHHHTT-HHHHHHHTTTHHHHTTSTTHHHHHHSSPHHHHHHHH--PPP----------

pLDDT: mean 71.59, std 18.69, range [32.06, 93.31]